Protein AF-0000000067511237 (afdb_homodimer)

Structure (mmCIF, N/CA/C/O backbone):
data_AF-0000000067511237-model_v1
#
loop_
_entity.id
_entity.type
_entity.pdbx_description
1 polymer Acetyltransferase
#
loop_
_atom_site.group_PDB
_atom_site.id
_atom_site.type_symbol
_atom_site.label_atom_id
_atom_site.label_alt_id
_atom_site.label_comp_id
_atom_site.label_asym_id
_atom_site.label_entity_id
_atom_site.label_seq_id
_atom_site.pdbx_PDB_ins_code
_atom_site.Cartn_x
_atom_site.Cartn_y
_atom_site.Cartn_z
_atom_site.occupancy
_atom_site.B_iso_or_equiv
_atom_site.auth_seq_id
_atom_site.auth_comp_id
_atom_site.auth_asym_id
_atom_site.auth_atom_id
_atom_site.pdbx_PDB_model_num
ATOM 1 N N . MET A 1 1 ? 4.992 -37.875 -17.688 1 73.19 1 MET A N 1
ATOM 2 C CA . MET A 1 1 ? 4.285 -37.75 -16.406 1 73.19 1 MET A CA 1
ATOM 3 C C . MET A 1 1 ? 3.98 -36.312 -16.078 1 73.19 1 MET A C 1
ATOM 5 O O . MET A 1 1 ? 4.797 -35.406 -16.344 1 73.19 1 MET A O 1
ATOM 9 N N . THR A 1 2 ? 2.773 -36.062 -15.836 1 90.19 2 THR A N 1
ATOM 10 C CA . THR A 1 2 ? 2.348 -34.688 -15.531 1 90.19 2 THR A CA 1
ATOM 11 C C . THR A 1 2 ? 3.059 -34.156 -14.289 1 90.19 2 THR A C 1
ATOM 13 O O . THR A 1 2 ? 2.988 -34.781 -13.219 1 90.19 2 THR A O 1
ATOM 16 N N . THR A 1 3 ? 3.92 -33.188 -14.422 1 95.06 3 THR A N 1
ATOM 17 C CA . THR A 1 3 ? 4.66 -32.594 -13.305 1 95.06 3 THR A CA 1
ATOM 18 C C . THR A 1 3 ? 3.752 -31.75 -12.438 1 95.06 3 THR A C 1
ATOM 20 O O . THR A 1 3 ? 2.629 -31.422 -12.836 1 95.06 3 THR A O 1
ATOM 23 N N . GLU A 1 4 ? 4.184 -31.484 -11.195 1 96.25 4 GLU A N 1
ATOM 24 C CA . GLU A 1 4 ? 3.428 -30.578 -10.344 1 96.25 4 GLU A CA 1
ATOM 25 C C . GLU A 1 4 ? 3.301 -29.203 -10.977 1 96.25 4 GLU A C 1
ATOM 27 O O . GLU A 1 4 ? 2.283 -28.516 -10.812 1 96.25 4 GLU A O 1
ATOM 32 N N . PHE A 1 5 ? 4.332 -28.859 -11.641 1 95.12 5 PHE A N 1
ATOM 33 C CA . PHE A 1 5 ? 4.301 -27.609 -12.375 1 95.12 5 PHE A CA 1
ATOM 34 C C . PHE A 1 5 ? 3.18 -27.609 -13.406 1 95.12 5 PHE A C 1
ATOM 36 O O . PHE A 1 5 ? 2.469 -26.609 -13.57 1 95.12 5 PHE A O 1
ATOM 43 N N . ASP A 1 6 ? 3.049 -28.656 -14.125 1 95.88 6 ASP A N 1
ATOM 44 C CA . ASP A 1 6 ? 1.976 -28.797 -15.109 1 95.88 6 ASP A CA 1
ATOM 45 C C . ASP A 1 6 ? 0.606 -28.672 -14.445 1 95.88 6 ASP A C 1
ATOM 47 O O . ASP A 1 6 ? -0.279 -27.984 -14.969 1 95.88 6 ASP A O 1
ATOM 51 N N . LYS A 1 7 ? 0.462 -29.375 -13.344 1 96.44 7 LYS A N 1
ATOM 52 C CA . LYS A 1 7 ? -0.792 -29.297 -12.602 1 96.44 7 LYS A CA 1
ATOM 53 C C . LYS A 1 7 ? -1.096 -27.859 -12.18 1 96.44 7 LYS A C 1
ATOM 55 O O . LYS A 1 7 ? -2.229 -27.391 -12.32 1 96.44 7 LYS A O 1
ATOM 60 N N . MET A 1 8 ? -0.097 -27.172 -11.656 1 96.25 8 MET A N 1
ATOM 61 C CA . MET A 1 8 ? -0.23 -25.781 -11.234 1 96.25 8 MET A CA 1
ATOM 62 C C . MET A 1 8 ? -0.728 -24.922 -12.383 1 96.25 8 MET A C 1
ATOM 64 O O . MET A 1 8 ? -1.692 -24.172 -12.227 1 96.25 8 MET A O 1
ATOM 68 N N . THR A 1 9 ? -0.166 -25.062 -13.555 1 94.69 9 THR A N 1
ATOM 69 C CA . THR A 1 9 ? -0.466 -24.219 -14.703 1 94.69 9 THR A CA 1
ATOM 70 C C . THR A 1 9 ? -1.871 -24.5 -15.227 1 94.69 9 THR A C 1
ATOM 72 O O . THR A 1 9 ? -2.506 -23.609 -15.812 1 94.69 9 THR A O 1
ATOM 75 N N . ARG A 1 10 ? -2.389 -25.656 -14.922 1 95.25 10 ARG A N 1
ATOM 76 C CA . ARG A 1 10 ? -3.701 -26.078 -15.414 1 95.25 10 ARG A CA 1
ATOM 77 C C . ARG A 1 10 ? -4.785 -25.766 -14.383 1 95.25 10 ARG A C 1
ATOM 79 O O . ARG A 1 10 ? -5.957 -26.094 -14.594 1 95.25 10 ARG A O 1
ATOM 86 N N . GLY A 1 11 ? -4.34 -25.188 -13.281 1 95.06 11 GLY A N 1
ATOM 87 C CA . GLY A 1 11 ? -5.305 -24.844 -12.25 1 95.06 11 GLY A CA 1
ATOM 88 C C . GLY A 1 11 ? -5.777 -26.062 -11.461 1 95.06 11 GLY A C 1
ATOM 89 O O . GLY A 1 11 ? -6.879 -26.047 -10.898 1 95.06 11 GLY A O 1
ATOM 90 N N . GLU A 1 12 ? -5.031 -27.094 -11.516 1 96.25 12 GLU A N 1
ATOM 91 C CA . GLU A 1 12 ? -5.312 -28.297 -10.734 1 96.25 12 GLU A CA 1
ATOM 92 C C . GLU A 1 12 ? -4.637 -28.234 -9.367 1 96.25 12 GLU A C 1
ATOM 94 O O . GLU A 1 12 ? -3.787 -27.375 -9.125 1 96.25 12 GLU A O 1
ATOM 99 N N . TRP A 1 13 ? -5.129 -29.141 -8.523 1 96.5 13 TRP A N 1
ATOM 100 C CA . TRP A 1 13 ? -4.402 -29.297 -7.266 1 96.5 13 TRP A CA 1
ATOM 101 C C . TRP A 1 13 ? -2.982 -29.781 -7.512 1 96.5 13 TRP A C 1
ATOM 103 O O . TRP A 1 13 ? -2.766 -30.703 -8.297 1 96.5 13 TRP A O 1
ATOM 113 N N . TYR A 1 14 ? -2.01 -29.219 -6.906 1 96.88 14 TYR A N 1
ATOM 114 C CA . TYR A 1 14 ? -0.6 -29.562 -7.055 1 96.88 14 TYR A CA 1
ATOM 115 C C . TYR A 1 14 ? 0.116 -29.5 -5.711 1 96.88 14 TYR A C 1
ATOM 117 O O . TYR A 1 14 ? -0.375 -28.891 -4.762 1 96.88 14 TYR A O 1
ATOM 125 N N . ASP A 1 15 ? 1.203 -30.188 -5.578 1 96.12 15 ASP A N 1
ATOM 126 C CA . ASP A 1 15 ? 2.037 -30.156 -4.383 1 96.12 15 ASP A CA 1
ATOM 127 C C . ASP A 1 15 ? 2.945 -28.938 -4.383 1 96.12 15 ASP A C 1
ATOM 129 O O . ASP A 1 15 ? 4.023 -28.953 -4.977 1 96.12 15 ASP A O 1
ATOM 133 N N . ALA A 1 16 ? 2.551 -28 -3.652 1 94.75 16 ALA A N 1
ATOM 134 C CA . ALA A 1 16 ? 3.27 -26.734 -3.635 1 94.75 16 ALA A CA 1
ATOM 135 C C . ALA A 1 16 ? 4.445 -26.781 -2.66 1 94.75 16 ALA A C 1
ATOM 137 O O . ALA A 1 16 ? 5.441 -26.078 -2.844 1 94.75 16 ALA A O 1
ATOM 138 N N . ASN A 1 17 ? 4.344 -27.594 -1.699 1 94.5 17 ASN A N 1
ATOM 139 C CA . ASN A 1 17 ? 5.258 -27.484 -0.568 1 94.5 17 ASN A CA 1
ATOM 140 C C . ASN A 1 17 ? 6.438 -28.438 -0.698 1 94.5 17 ASN A C 1
ATOM 142 O O . ASN A 1 17 ? 7.492 -28.219 -0.106 1 94.5 17 ASN A O 1
ATOM 146 N N . PHE A 1 18 ? 6.289 -29.5 -1.485 1 94.56 18 PHE A N 1
ATOM 147 C CA . PHE A 1 18 ? 7.332 -30.516 -1.414 1 94.56 18 PHE A CA 1
ATOM 148 C C . PHE A 1 18 ? 7.887 -30.828 -2.801 1 94.56 18 PHE A C 1
ATOM 150 O O . PHE A 1 18 ? 8.758 -31.688 -2.951 1 94.56 18 PHE A O 1
ATOM 157 N N . ASP A 1 19 ? 7.406 -30.266 -3.848 1 96.19 19 ASP A N 1
ATOM 158 C CA . ASP A 1 19 ? 7.938 -30.453 -5.195 1 96.19 19 ASP A CA 1
ATOM 159 C C . ASP A 1 19 ? 9.219 -29.656 -5.398 1 96.19 19 ASP A C 1
ATOM 161 O O . ASP A 1 19 ? 9.211 -28.422 -5.332 1 96.19 19 ASP A O 1
ATOM 165 N N . SER A 1 20 ? 10.32 -30.328 -5.664 1 96.88 20 SER A N 1
ATOM 166 C CA . SER A 1 20 ? 11.648 -29.719 -5.734 1 96.88 20 SER A CA 1
ATOM 167 C C . SER A 1 20 ? 11.711 -28.672 -6.84 1 96.88 20 SER A C 1
ATOM 169 O O . SER A 1 20 ? 12.359 -27.641 -6.68 1 96.88 20 SER A O 1
ATOM 171 N N . GLU A 1 21 ? 11.086 -28.938 -7.906 1 96.94 21 GLU A N 1
ATOM 172 C CA . GLU A 1 21 ? 11.094 -27.984 -9.016 1 96.94 21 GLU A CA 1
ATOM 173 C C . GLU A 1 21 ? 10.414 -26.688 -8.625 1 96.94 21 GLU A C 1
ATOM 175 O O . GLU A 1 21 ? 10.953 -25.594 -8.859 1 96.94 21 GLU A O 1
ATOM 180 N N . LEU A 1 22 ? 9.25 -26.766 -8.07 1 97.5 22 LEU A N 1
ATOM 181 C CA . LEU A 1 22 ? 8.492 -25.578 -7.676 1 97.5 22 LEU A CA 1
ATOM 182 C C . LEU A 1 22 ? 9.211 -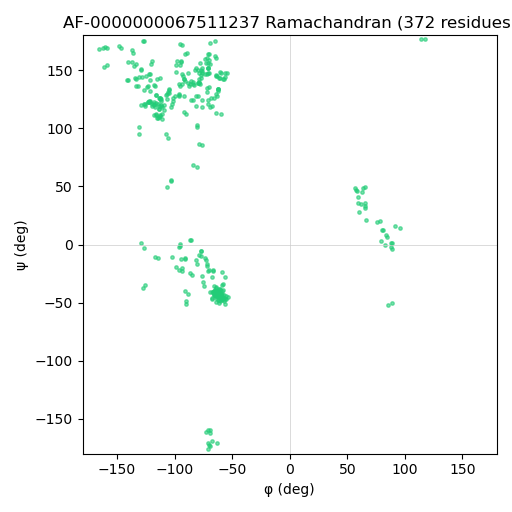24.812 -6.57 1 97.5 22 LEU A C 1
ATOM 184 O O . LEU A 1 22 ? 9.234 -23.594 -6.574 1 97.5 22 LEU A O 1
ATOM 188 N N . ILE A 1 23 ? 9.812 -25.516 -5.633 1 97.62 23 ILE A N 1
ATOM 189 C CA . ILE A 1 23 ? 10.578 -24.891 -4.559 1 97.62 23 ILE A CA 1
ATOM 190 C C . ILE A 1 23 ? 11.734 -24.078 -5.148 1 97.62 23 ILE A C 1
ATOM 192 O O . ILE A 1 23 ? 11.969 -22.938 -4.738 1 97.62 23 ILE A O 1
ATOM 196 N N . GLN A 1 24 ? 12.406 -24.672 -6.059 1 97.94 24 GLN A N 1
ATOM 197 C CA . GLN A 1 24 ? 13.539 -24 -6.672 1 97.94 24 GLN A CA 1
ATOM 198 C C . GLN A 1 24 ? 13.094 -22.766 -7.438 1 97.94 24 GLN A C 1
ATOM 200 O O . GLN A 1 24 ? 13.758 -21.719 -7.395 1 97.94 24 GLN A O 1
ATOM 205 N N . LYS A 1 25 ? 12.016 -22.906 -8.18 1 97.69 25 LYS A N 1
ATOM 206 C CA . LYS A 1 25 ? 11.492 -21.766 -8.93 1 97.69 25 LYS A CA 1
ATOM 207 C C . LYS A 1 25 ? 11.125 -20.609 -7.996 1 97.69 25 LYS A C 1
ATOM 209 O O . LYS A 1 25 ? 11.438 -19.453 -8.273 1 97.69 25 LYS A O 1
ATOM 214 N N . ARG A 1 26 ? 10.492 -20.875 -6.883 1 98.19 26 ARG A N 1
ATOM 215 C CA . ARG A 1 26 ? 10.117 -19.859 -5.91 1 98.19 26 ARG A CA 1
ATOM 216 C C . ARG A 1 26 ? 11.352 -19.234 -5.27 1 98.19 26 ARG A C 1
ATOM 218 O O . ARG A 1 26 ? 11.406 -18.016 -5.074 1 98.19 26 ARG A O 1
ATOM 225 N N . MET A 1 27 ? 12.289 -20.047 -4.922 1 98.38 27 MET A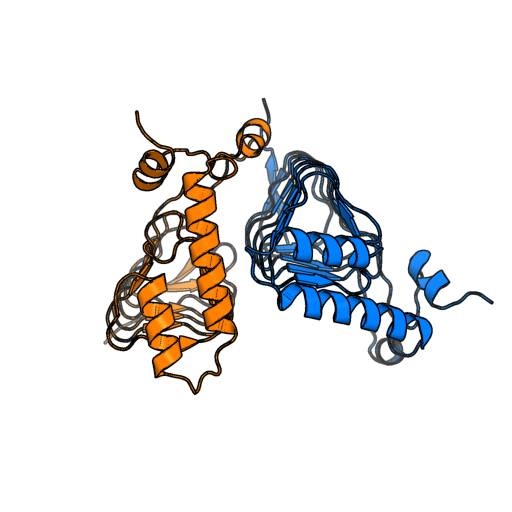 N 1
ATOM 226 C CA . MET A 1 27 ? 13.523 -19.547 -4.312 1 98.38 27 MET A CA 1
ATOM 227 C C . MET A 1 27 ? 14.227 -18.562 -5.234 1 98.38 27 MET A C 1
ATOM 229 O O . MET A 1 27 ? 14.711 -17.516 -4.785 1 98.38 27 MET A O 1
ATOM 233 N N . MET A 1 28 ? 14.242 -18.938 -6.512 1 98.31 28 MET A N 1
ATOM 234 C CA . MET A 1 28 ? 14.875 -18.062 -7.484 1 98.31 28 MET A CA 1
ATOM 235 C C . MET A 1 28 ? 14.172 -16.703 -7.531 1 98.31 28 MET A C 1
ATOM 237 O O . MET A 1 28 ? 14.828 -15.664 -7.527 1 98.31 28 MET A O 1
ATOM 241 N N . ALA A 1 29 ? 12.883 -16.719 -7.602 1 98.56 29 ALA A N 1
ATOM 242 C CA . ALA A 1 29 ? 12.102 -15.477 -7.629 1 98.56 29 ALA A CA 1
ATOM 243 C C . ALA A 1 29 ? 12.281 -14.688 -6.336 1 98.56 29 ALA A C 1
ATOM 245 O O . ALA A 1 29 ? 12.438 -13.461 -6.371 1 98.56 29 ALA A O 1
ATOM 246 N N . GLN A 1 30 ? 12.273 -15.367 -5.25 1 98.12 30 GLN A N 1
ATOM 247 C CA . GLN A 1 30 ? 12.406 -14.719 -3.951 1 98.12 30 GLN A CA 1
ATOM 248 C C . GLN A 1 30 ? 13.789 -14.086 -3.799 1 98.12 30 GLN A C 1
ATOM 250 O O . GLN A 1 30 ? 13.922 -13.023 -3.182 1 98.12 30 GLN A O 1
ATOM 255 N N . ASP A 1 31 ? 14.781 -14.711 -4.324 1 98.81 31 ASP A N 1
ATOM 256 C CA . ASP A 1 31 ? 16.125 -14.125 -4.324 1 98.81 31 ASP A CA 1
ATOM 257 C C . ASP A 1 31 ? 16.141 -12.836 -5.137 1 98.81 31 ASP A C 1
ATOM 259 O O . ASP A 1 31 ? 16.797 -11.859 -4.738 1 98.81 31 ASP A O 1
ATOM 263 N N . LEU A 1 32 ? 15.5 -12.859 -6.262 1 98.81 32 LEU A N 1
ATOM 264 C CA . LEU A 1 32 ? 15.438 -11.664 -7.09 1 98.81 32 LEU A CA 1
ATOM 265 C C . LEU A 1 32 ? 14.68 -10.547 -6.379 1 98.81 32 LEU A C 1
ATOM 267 O O . LEU A 1 32 ? 15.062 -9.375 -6.457 1 98.81 32 LEU A O 1
ATOM 271 N N . CYS A 1 33 ? 13.562 -10.898 -5.711 1 98.81 33 CYS A N 1
ATOM 272 C CA . CYS A 1 33 ? 12.859 -9.906 -4.902 1 98.81 33 CYS A CA 1
ATOM 273 C C . CYS A 1 33 ? 13.773 -9.336 -3.824 1 98.81 33 CYS A C 1
ATOM 275 O O . CYS A 1 33 ? 13.758 -8.133 -3.566 1 98.81 33 CYS A O 1
ATOM 277 N N . PHE A 1 34 ? 14.508 -10.227 -3.166 1 98.69 34 PHE A N 1
ATOM 278 C CA . PHE A 1 34 ? 15.461 -9.789 -2.154 1 98.69 34 PHE A CA 1
ATOM 279 C C . PHE A 1 34 ? 16.453 -8.789 -2.742 1 98.69 34 PHE A C 1
ATOM 281 O O . PHE A 1 34 ? 16.672 -7.711 -2.176 1 98.69 34 PHE A O 1
ATOM 288 N N . ASP A 1 35 ? 17.078 -9.102 -3.846 1 98.69 35 ASP A N 1
ATOM 289 C CA . ASP A 1 35 ? 18.031 -8.219 -4.512 1 98.69 35 ASP A CA 1
ATOM 290 C C . ASP A 1 35 ? 17.391 -6.879 -4.863 1 98.69 35 ASP A C 1
ATOM 292 O O . ASP A 1 35 ? 18 -5.82 -4.656 1 98.69 35 ASP A O 1
ATOM 296 N N . LEU A 1 36 ? 16.188 -6.941 -5.426 1 98.75 36 LEU A N 1
ATOM 297 C CA . LEU A 1 36 ? 15.461 -5.73 -5.789 1 98.75 36 LEU A CA 1
ATOM 298 C C . LEU A 1 36 ? 15.297 -4.812 -4.586 1 98.75 36 LEU A C 1
ATOM 300 O O . LEU A 1 36 ? 15.547 -3.609 -4.676 1 98.75 36 LEU A O 1
ATOM 304 N N . ASN A 1 37 ? 14.953 -5.391 -3.488 1 98.5 37 ASN A N 1
ATOM 305 C CA . ASN A 1 37 ? 14.602 -4.633 -2.291 1 98.5 37 ASN A CA 1
ATOM 306 C C . ASN A 1 37 ? 15.844 -4.098 -1.582 1 98.5 37 ASN A C 1
ATOM 308 O O . ASN A 1 37 ? 15.734 -3.293 -0.653 1 98.5 37 ASN A O 1
ATOM 312 N N . GLN A 1 38 ? 17.031 -4.473 -2.062 1 97.94 38 GLN A N 1
ATOM 313 C CA . GLN A 1 38 ? 18.297 -3.947 -1.529 1 97.94 38 GLN A CA 1
ATOM 314 C C . GLN A 1 38 ? 18.797 -2.785 -2.375 1 97.94 38 GLN A C 1
ATOM 316 O O . GLN A 1 38 ? 19.859 -2.213 -2.078 1 97.94 38 GLN A O 1
ATOM 321 N N . LEU A 1 39 ? 18.125 -2.475 -3.396 1 98.19 39 LEU A N 1
ATOM 322 C CA . LEU A 1 39 ? 18.5 -1.349 -4.242 1 98.19 39 LEU A CA 1
ATOM 323 C C . LEU A 1 39 ? 17.734 -0.093 -3.857 1 98.19 39 LEU A C 1
ATOM 325 O O . LEU A 1 39 ? 16.516 -0.149 -3.643 1 98.19 39 LEU A O 1
ATOM 329 N N . LYS A 1 40 ? 18.469 1.074 -3.793 1 97.25 40 LYS A N 1
ATOM 330 C CA . LYS A 1 40 ? 17.812 2.354 -3.547 1 97.25 40 LYS A CA 1
ATOM 331 C C . LYS A 1 40 ? 16.797 2.672 -4.645 1 97.25 40 LYS A C 1
ATOM 333 O O . LYS A 1 40 ? 17.016 2.338 -5.812 1 97.25 40 LYS A O 1
ATOM 338 N N . PRO A 1 41 ? 15.766 3.377 -4.23 1 96.38 41 PRO A N 1
ATOM 339 C CA . PRO A 1 41 ? 14.766 3.789 -5.219 1 96.38 41 PRO A CA 1
ATOM 340 C C . PRO A 1 41 ? 15.375 4.578 -6.375 1 96.38 41 PRO A C 1
ATOM 342 O O . PRO A 1 41 ? 14.922 4.465 -7.516 1 96.38 41 PRO A O 1
ATOM 345 N N . SER A 1 42 ? 16.453 5.266 -6.191 1 97.06 42 SER A N 1
ATOM 346 C CA . SER A 1 42 ? 17.031 6.141 -7.211 1 97.06 42 SER A CA 1
ATOM 347 C C . SER A 1 42 ? 17.859 5.344 -8.219 1 97.06 42 SER A C 1
ATOM 349 O O . SER A 1 42 ? 18.219 5.863 -9.273 1 97.06 42 SER A O 1
ATOM 351 N N . ARG A 1 43 ? 18.156 4.078 -7.895 1 97.56 43 ARG A N 1
ATOM 352 C CA . ARG A 1 43 ? 18.906 3.232 -8.812 1 97.56 43 ARG A CA 1
ATOM 353 C C . ARG A 1 43 ? 18 2.592 -9.852 1 97.56 43 ARG A C 1
ATOM 355 O O . ARG A 1 43 ? 17.922 1.365 -9.953 1 97.56 43 ARG A O 1
ATOM 362 N N . GLU A 1 44 ? 17.484 3.412 -10.703 1 96.38 44 GLU A N 1
ATOM 363 C CA . GLU A 1 44 ? 16.391 3.047 -11.602 1 96.38 44 GLU A CA 1
ATOM 364 C C . GLU A 1 44 ? 16.844 1.995 -12.609 1 96.38 44 GLU A C 1
ATOM 366 O O . GLU A 1 44 ? 16.109 1.044 -12.891 1 96.38 44 GLU A O 1
ATOM 371 N N . GLU A 1 45 ? 18.016 2.145 -13.133 1 97.31 45 GLU A N 1
ATOM 372 C CA . GLU A 1 45 ? 18.5 1.218 -14.156 1 97.31 45 GLU A CA 1
ATOM 373 C C . GLU A 1 45 ? 18.734 -0.172 -13.57 1 97.31 45 GLU A C 1
ATOM 375 O O . GLU A 1 45 ? 18.344 -1.178 -14.172 1 97.31 45 GLU A O 1
ATOM 380 N N . GLU A 1 46 ? 19.406 -0.208 -12.422 1 98.38 46 GLU A N 1
ATOM 381 C CA . GLU A 1 46 ? 19.672 -1.484 -11.766 1 98.38 46 GLU A CA 1
ATOM 382 C C . GLU A 1 46 ? 18.359 -2.168 -11.359 1 98.38 46 GLU A C 1
ATOM 384 O O . GLU A 1 46 ? 18.219 -3.385 -11.5 1 98.38 46 GLU A O 1
ATOM 389 N N . ARG A 1 47 ? 17.453 -1.36 -10.875 1 98.44 47 ARG A N 1
ATOM 390 C CA . ARG A 1 47 ? 16.156 -1.907 -10.508 1 98.44 47 ARG A CA 1
ATOM 391 C C . ARG A 1 47 ? 15.438 -2.486 -11.719 1 98.44 47 ARG A C 1
ATOM 393 O O . ARG A 1 47 ? 14.875 -3.58 -11.656 1 98.44 47 ARG A O 1
ATOM 400 N N . SER A 1 48 ? 15.469 -1.794 -12.805 1 98 48 SER A N 1
ATOM 401 C CA . SER A 1 48 ? 14.836 -2.256 -14.031 1 98 48 SER A CA 1
ATOM 402 C C . SER A 1 48 ? 15.43 -3.58 -14.5 1 98 48 SER A C 1
ATOM 404 O O . SER A 1 48 ? 14.711 -4.457 -14.977 1 98 48 SER A O 1
ATOM 406 N N . ALA A 1 49 ? 16.703 -3.75 -14.367 1 98.44 49 ALA A N 1
ATOM 407 C CA . ALA A 1 49 ? 17.375 -4.98 -14.773 1 98.44 49 ALA A CA 1
ATOM 408 C C . ALA A 1 49 ? 16.906 -6.168 -13.938 1 98.44 49 ALA A C 1
ATOM 410 O O . ALA A 1 49 ? 16.641 -7.246 -14.484 1 98.44 49 ALA A O 1
ATOM 411 N N . VAL A 1 50 ? 16.797 -5.965 -12.641 1 98.69 50 VAL A N 1
ATOM 412 C CA . VAL A 1 50 ? 16.344 -7.031 -11.758 1 98.69 50 VAL A CA 1
ATOM 413 C C . VAL A 1 50 ? 14.898 -7.379 -12.062 1 98.69 50 VAL A C 1
ATOM 415 O O . VAL A 1 50 ? 14.531 -8.555 -12.117 1 98.69 50 VAL A O 1
ATOM 418 N N . LEU A 1 51 ? 14.078 -6.383 -12.32 1 98.69 51 LEU A N 1
ATOM 419 C CA . LEU A 1 51 ? 12.672 -6.594 -12.633 1 98.69 51 LEU A CA 1
ATOM 420 C C . LEU A 1 51 ? 12.508 -7.371 -13.93 1 98.69 51 LEU A C 1
ATOM 422 O O . LEU A 1 51 ? 11.641 -8.242 -14.039 1 98.69 51 LEU A O 1
ATOM 426 N N . ASN A 1 52 ? 13.328 -7.027 -14.898 1 98.44 52 ASN A N 1
ATOM 427 C CA . ASN A 1 52 ? 13.289 -7.754 -16.172 1 98.44 52 ASN A CA 1
ATOM 428 C C . ASN A 1 52 ? 13.617 -9.234 -15.969 1 98.44 52 ASN A C 1
ATOM 430 O O . ASN A 1 52 ? 13.008 -10.094 -16.609 1 98.44 52 ASN A O 1
ATOM 434 N N . GLN A 1 53 ? 14.555 -9.523 -15.156 1 98.56 53 GLN A N 1
ATOM 435 C CA . GLN A 1 53 ? 14.891 -10.906 -14.844 1 98.56 53 GLN A CA 1
ATOM 436 C C . GLN A 1 53 ? 13.75 -11.594 -14.102 1 98.56 53 GLN A C 1
ATOM 438 O O . GLN A 1 53 ? 13.406 -12.734 -14.414 1 98.56 53 GLN A O 1
ATOM 443 N N . LEU A 1 54 ? 13.18 -10.922 -13.156 1 98.69 54 LEU A N 1
ATOM 444 C CA . LEU A 1 54 ? 12.133 -11.461 -12.305 1 98.69 54 LEU A CA 1
ATOM 445 C C . LEU A 1 54 ? 10.898 -11.828 -13.125 1 98.69 54 LEU A C 1
ATOM 447 O O . LEU A 1 54 ? 10.359 -12.93 -12.984 1 98.69 54 LEU A O 1
ATOM 451 N N . PHE A 1 55 ? 10.547 -10.906 -14.039 1 98.62 55 PHE A N 1
ATOM 452 C CA . PHE A 1 55 ? 9.305 -11.086 -14.789 1 98.62 55 PHE A CA 1
ATOM 453 C C . PHE A 1 55 ? 9.562 -11.805 -16.109 1 98.62 55 PHE A C 1
ATOM 455 O O . PHE A 1 55 ? 8.633 -12.297 -16.75 1 98.62 55 PHE A O 1
ATOM 462 N N . GLY A 1 56 ? 10.781 -11.812 -16.594 1 98.06 56 GLY A N 1
ATOM 463 C CA . GLY A 1 56 ? 11.148 -12.453 -17.844 1 98.06 56 GLY A CA 1
ATOM 464 C C . GLY A 1 56 ? 10.984 -11.539 -19.047 1 98.06 56 GLY A C 1
ATOM 465 O O . GLY A 1 56 ? 11.227 -11.953 -20.188 1 98.06 56 GLY A O 1
ATOM 466 N N . GLN A 1 57 ? 10.516 -10.344 -18.875 1 97.38 57 GLN A N 1
ATOM 467 C CA . GLN A 1 57 ? 10.336 -9.328 -19.906 1 97.38 57 GLN A CA 1
ATOM 468 C C . GLN A 1 57 ? 10.234 -7.934 -19.281 1 97.38 57 GLN A C 1
ATOM 470 O O . GLN A 1 57 ? 10.109 -7.797 -18.062 1 97.38 57 GLN A O 1
ATOM 475 N N . SER A 1 58 ? 10.281 -6.961 -20.141 1 97.44 58 SER A N 1
ATOM 476 C CA . SER A 1 58 ? 10.055 -5.582 -19.719 1 97.44 58 SER A CA 1
ATOM 477 C C . SER A 1 58 ? 8.625 -5.148 -20 1 97.44 58 SER A C 1
ATOM 479 O O . SER A 1 58 ? 7.98 -5.66 -20.922 1 97.44 58 SER A O 1
ATOM 481 N N . PHE A 1 59 ? 8.164 -4.312 -19.188 1 97.62 59 PHE A N 1
ATOM 482 C CA . PHE A 1 59 ? 6.84 -3.736 -19.375 1 97.62 59 PHE A CA 1
ATOM 483 C C . PHE A 1 59 ? 6.922 -2.221 -19.484 1 97.62 59 PHE A C 1
ATOM 485 O O . PHE A 1 59 ? 7.559 -1.561 -18.672 1 97.62 59 PHE A O 1
ATOM 492 N N . GLU A 1 60 ? 6.246 -1.646 -20.516 1 97.75 60 GLU A N 1
ATOM 493 C CA . GLU A 1 60 ? 6.344 -0.226 -20.844 1 97.75 60 GLU A CA 1
ATOM 494 C C . GLU A 1 60 ? 5.723 0.636 -19.75 1 97.75 60 GLU A C 1
ATOM 496 O O . GLU A 1 60 ? 4.531 0.511 -19.453 1 97.75 60 GLU A O 1
ATOM 501 N N . GLY A 1 61 ? 6.535 1.477 -19.172 1 97.12 61 GLY A N 1
ATOM 502 C CA . GLY A 1 61 ? 6.016 2.469 -18.234 1 97.12 61 GLY A CA 1
ATOM 503 C C . GLY A 1 61 ? 5.758 1.91 -16.859 1 97.12 61 GLY A C 1
ATOM 504 O O . GLY A 1 61 ? 5.086 2.547 -16.031 1 97.12 61 GLY A O 1
ATOM 505 N N . LEU A 1 62 ? 6.219 0.736 -16.531 1 98.06 62 LEU A N 1
ATOM 506 C CA . LEU A 1 62 ? 6.027 0.139 -15.219 1 98.06 62 LEU A CA 1
ATOM 507 C C . LEU A 1 62 ? 6.867 0.859 -14.164 1 98.06 62 LEU A C 1
ATOM 509 O O . LEU A 1 62 ? 8.078 1.025 -14.336 1 98.06 62 LEU A O 1
ATOM 513 N N . VAL A 1 63 ? 6.211 1.363 -13.195 1 97.19 63 VAL A N 1
ATOM 514 C CA . VAL A 1 63 ? 6.863 1.852 -11.984 1 97.19 63 VAL A CA 1
ATOM 515 C C . VAL A 1 63 ? 6.508 0.949 -10.805 1 97.19 63 VAL A C 1
ATOM 517 O O . VAL A 1 63 ? 5.332 0.788 -10.469 1 97.19 63 VAL A O 1
ATOM 520 N N . LEU A 1 64 ? 7.449 0.359 -10.219 1 98.31 64 LEU A N 1
ATOM 521 C CA . LEU A 1 64 ? 7.27 -0.575 -9.109 1 98.31 64 LEU A CA 1
ATOM 522 C C . LEU A 1 64 ? 8.172 -0.21 -7.938 1 98.31 64 LEU A C 1
ATOM 524 O O . LEU A 1 64 ? 9.398 -0.176 -8.078 1 98.31 64 LEU A O 1
ATOM 528 N N . LEU A 1 65 ? 7.562 0.065 -6.816 1 97.94 65 LEU A N 1
ATOM 529 C CA . LEU A 1 65 ? 8.305 0.493 -5.637 1 97.94 65 LEU A CA 1
ATOM 530 C C . LEU A 1 65 ? 8.617 -0.693 -4.73 1 97.94 65 LEU A C 1
ATOM 532 O O . LEU A 1 65 ? 7.973 -1.74 -4.832 1 97.94 65 LEU A O 1
ATOM 536 N N . SER A 1 66 ? 9.641 -0.517 -3.92 1 97.94 66 SER A N 1
ATOM 537 C CA . SER A 1 66 ? 10.047 -1.519 -2.939 1 97.94 66 SER A CA 1
ATOM 538 C C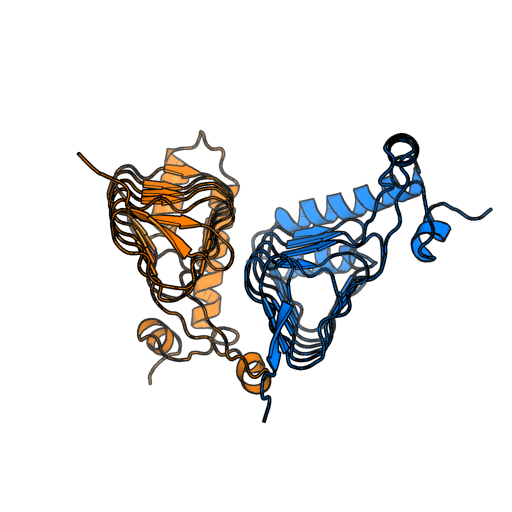 . SER A 1 66 ? 9.484 -1.199 -1.559 1 97.94 66 SER A C 1
ATOM 540 O O . SER A 1 66 ? 9.234 -0.035 -1.237 1 97.94 66 SER A O 1
ATOM 542 N N . PRO A 1 67 ? 9.352 -2.221 -0.596 1 97.69 67 PRO A N 1
ATOM 543 C CA . PRO A 1 67 ? 9.594 -3.635 -0.894 1 97.69 67 PRO A CA 1
ATOM 544 C C . PRO A 1 67 ? 8.5 -4.246 -1.771 1 97.69 67 PRO A C 1
ATOM 546 O O . PRO A 1 67 ? 7.363 -3.779 -1.762 1 97.69 67 PRO A O 1
ATOM 549 N N . PHE A 1 68 ? 8.844 -5.152 -2.602 1 98.75 68 PHE A N 1
ATOM 550 C CA . PHE A 1 68 ? 7.965 -5.953 -3.445 1 98.75 68 PHE A CA 1
ATOM 551 C C . PHE A 1 68 ? 8.32 -7.434 -3.34 1 98.75 68 PHE A C 1
ATOM 553 O O . PHE A 1 68 ? 9.492 -7.797 -3.311 1 98.75 68 PHE A O 1
ATOM 560 N N . ILE A 1 69 ? 7.242 -8.273 -3.234 1 98.69 69 ILE A N 1
ATOM 561 C CA . ILE A 1 69 ? 7.461 -9.719 -3.15 1 98.69 69 ILE A CA 1
ATOM 562 C C . ILE A 1 69 ? 6.496 -10.445 -4.082 1 98.69 69 ILE A C 1
ATOM 564 O O . ILE A 1 69 ? 5.34 -10.031 -4.23 1 98.69 69 ILE A O 1
ATOM 568 N N . CYS A 1 70 ? 6.977 -11.516 -4.699 1 98.81 70 CYS A N 1
ATOM 569 C CA . CYS A 1 70 ? 6.141 -12.461 -5.438 1 98.81 70 CYS A CA 1
ATOM 570 C C . CYS A 1 70 ? 6.688 -13.875 -5.336 1 98.81 70 CYS A C 1
ATOM 572 O O . CYS A 1 70 ? 7.785 -14.086 -4.816 1 98.81 70 CYS A O 1
ATOM 574 N N . ASP A 1 71 ? 5.949 -14.844 -5.746 1 98.5 71 ASP A N 1
ATOM 575 C CA . ASP A 1 71 ? 6.355 -16.25 -5.602 1 98.5 71 ASP A CA 1
ATOM 576 C C . ASP A 1 71 ? 7.172 -16.703 -6.809 1 98.5 71 ASP A C 1
ATOM 578 O O . ASP A 1 71 ? 8.164 -17.422 -6.652 1 98.5 71 ASP A O 1
ATOM 582 N N . TYR A 1 72 ? 6.723 -16.312 -8.039 1 98.44 72 TYR A N 1
ATOM 583 C CA . TYR A 1 72 ? 7.359 -16.859 -9.234 1 98.44 72 TYR A CA 1
ATOM 584 C C . TYR A 1 72 ? 7.836 -15.742 -10.156 1 98.44 72 TYR A C 1
ATOM 586 O O . TYR A 1 72 ? 8.859 -15.875 -10.828 1 98.44 72 TYR A O 1
ATOM 594 N N . GLY A 1 73 ? 7.086 -14.633 -10.211 1 98.56 73 GLY A N 1
ATOM 595 C CA . GLY A 1 73 ? 7.434 -13.508 -11.062 1 98.56 73 GLY A CA 1
ATOM 596 C C . GLY A 1 73 ? 6.918 -13.648 -12.484 1 98.56 73 GLY A C 1
ATOM 597 O O . GLY A 1 73 ? 6.133 -12.82 -12.953 1 98.56 73 GLY A O 1
ATOM 598 N N . LYS A 1 74 ? 7.168 -14.719 -13.133 1 97.38 74 LYS A N 1
ATOM 599 C CA . LYS A 1 74 ? 6.895 -14.922 -14.547 1 97.38 74 LYS A CA 1
ATOM 600 C C . LYS A 1 74 ? 5.395 -15.055 -14.805 1 97.38 74 LYS A C 1
ATOM 602 O O . LYS A 1 74 ? 4.945 -14.945 -15.945 1 97.38 74 LYS A O 1
ATOM 607 N N . ASN A 1 75 ? 4.609 -15.312 -13.758 1 98.31 75 ASN A N 1
ATOM 608 C CA . ASN A 1 75 ? 3.162 -15.43 -13.914 1 98.31 75 ASN A CA 1
ATOM 609 C C . ASN A 1 75 ? 2.477 -14.07 -13.82 1 98.31 75 ASN A C 1
ATOM 611 O O . ASN A 1 75 ? 1.251 -13.977 -13.914 1 98.31 75 ASN A O 1
ATOM 615 N N . ILE A 1 76 ? 3.197 -12.992 -13.695 1 98.88 76 ILE A N 1
ATOM 616 C CA . ILE A 1 76 ? 2.65 -11.648 -13.555 1 98.88 76 ILE A CA 1
ATOM 617 C C . ILE A 1 76 ? 2.846 -10.867 -14.852 1 98.88 76 ILE A C 1
ATOM 619 O O . ILE A 1 76 ? 3.947 -10.836 -15.406 1 98.88 76 ILE A O 1
ATOM 623 N N . THR A 1 77 ? 1.829 -10.273 -15.359 1 98.81 77 THR A N 1
ATOM 624 C CA . THR A 1 77 ? 1.917 -9.438 -16.547 1 98.81 77 THR A CA 1
ATOM 625 C C . THR A 1 77 ? 1.28 -8.078 -16.312 1 98.81 77 THR A C 1
ATOM 627 O O . THR A 1 77 ? 0.277 -7.969 -15.602 1 98.81 77 THR A O 1
ATOM 630 N N . PHE A 1 78 ? 1.826 -7.066 -16.875 1 98.81 78 PHE A N 1
ATOM 631 C CA . PHE A 1 78 ? 1.342 -5.695 -16.812 1 98.81 78 PHE A CA 1
ATOM 632 C C . PHE A 1 78 ? 1.09 -5.137 -18.203 1 98.81 78 PHE A C 1
ATOM 634 O O . PHE A 1 78 ? 1.869 -5.383 -19.125 1 98.81 78 PHE A O 1
ATOM 641 N N . GLY A 1 79 ? -0.049 -4.43 -18.359 1 98.75 79 GLY A N 1
ATOM 642 C CA . GLY A 1 79 ? -0.18 -3.543 -19.5 1 98.75 79 GLY A CA 1
ATOM 643 C C . GLY A 1 79 ? 0.721 -2.324 -19.422 1 98.75 79 GLY A C 1
ATOM 644 O O . GLY A 1 79 ? 1.689 -2.312 -18.656 1 98.75 79 GLY A O 1
ATOM 645 N N . LYS A 1 80 ? 0.372 -1.299 -20.234 1 98.56 80 LYS A N 1
ATOM 646 C CA . LYS A 1 80 ? 1.177 -0.08 -20.266 1 98.56 80 LYS A CA 1
ATOM 647 C C . LYS A 1 80 ? 0.899 0.79 -19.031 1 98.56 80 LYS A C 1
ATOM 649 O O . LYS A 1 80 ? -0.241 0.877 -18.578 1 98.56 80 LYS A O 1
ATOM 654 N N . ASN A 1 81 ? 1.933 1.485 -18.438 1 98 81 ASN A N 1
ATOM 655 C CA . ASN A 1 81 ? 1.849 2.574 -17.484 1 98 81 ASN A CA 1
ATOM 656 C C . ASN A 1 81 ? 1.199 2.117 -16.172 1 98 81 ASN A C 1
ATOM 658 O O . ASN A 1 81 ? 0.306 2.787 -15.656 1 98 81 ASN A O 1
ATOM 662 N N . CYS A 1 82 ? 1.663 1.013 -15.656 1 98.62 82 CY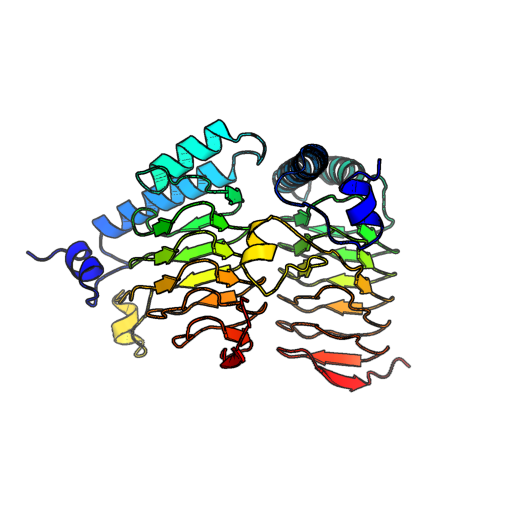S A N 1
ATOM 663 C CA . CYS A 1 82 ? 1.207 0.535 -14.352 1 98.62 82 CYS A CA 1
ATOM 664 C C . CYS A 1 82 ? 2.105 1.054 -13.234 1 98.62 82 CYS A C 1
ATOM 666 O O . CYS A 1 82 ? 3.309 1.226 -13.43 1 98.62 82 CYS A O 1
ATOM 668 N N . PHE A 1 83 ? 1.44 1.346 -12.172 1 98.25 83 PHE A N 1
ATOM 669 C CA . PHE A 1 83 ? 2.139 1.778 -10.961 1 98.25 83 PHE A CA 1
ATOM 670 C C . PHE A 1 83 ? 1.832 0.846 -9.797 1 98.25 83 PHE A C 1
ATOM 672 O O . PHE A 1 83 ? 0.667 0.628 -9.461 1 98.25 83 PHE A O 1
ATOM 679 N N . ILE A 1 84 ? 2.889 0.261 -9.18 1 98.75 84 ILE A N 1
ATOM 680 C CA . ILE A 1 84 ? 2.789 -0.599 -8.008 1 98.75 84 ILE A CA 1
ATOM 681 C C . ILE A 1 84 ? 3.49 0.061 -6.824 1 98.75 84 ILE A C 1
ATOM 683 O O . ILE A 1 84 ? 4.719 0.162 -6.797 1 98.75 84 ILE A O 1
ATOM 687 N N . ASN A 1 85 ? 2.68 0.503 -5.887 1 98.31 85 ASN A N 1
ATOM 688 C CA . ASN A 1 85 ? 3.229 1.17 -4.711 1 98.31 85 ASN A CA 1
ATOM 689 C C . ASN A 1 85 ? 3.979 0.192 -3.811 1 98.31 85 ASN A C 1
ATOM 691 O O . ASN A 1 85 ? 4.234 -0.948 -4.203 1 98.31 85 ASN A O 1
ATOM 695 N N . SER A 1 86 ? 4.43 0.545 -2.67 1 98.12 86 SER A N 1
ATOM 696 C CA . SER A 1 86 ? 5.332 -0.189 -1.787 1 98.12 86 SER A CA 1
ATOM 697 C C . SER A 1 86 ? 4.59 -1.29 -1.035 1 98.12 86 SER A C 1
ATOM 699 O O . SER A 1 86 ? 3.385 -1.19 -0.807 1 98.12 86 SER A O 1
ATOM 701 N N . ASN A 1 87 ? 5.367 -2.273 -0.618 1 98.19 87 ASN A N 1
ATOM 702 C CA . ASN A 1 87 ? 4.922 -3.352 0.26 1 98.19 87 ASN A CA 1
ATOM 703 C C . ASN A 1 87 ? 3.777 -4.145 -0.364 1 98.19 87 ASN A C 1
ATOM 705 O O . ASN A 1 87 ? 2.838 -4.535 0.329 1 98.19 87 ASN A O 1
ATOM 709 N N . CYS A 1 88 ? 3.811 -4.324 -1.644 1 98.75 88 CYS A N 1
ATOM 710 C CA . CYS A 1 88 ? 2.82 -5.148 -2.326 1 98.75 88 CYS A CA 1
ATOM 711 C C . CYS A 1 88 ? 3.312 -6.582 -2.473 1 98.75 88 CYS A C 1
ATOM 713 O O . CYS A 1 88 ? 4.516 -6.824 -2.572 1 98.75 88 CYS A O 1
ATOM 715 N N . TYR A 1 89 ? 2.398 -7.484 -2.422 1 98.81 89 TYR A N 1
ATOM 716 C CA . TYR A 1 89 ? 2.689 -8.906 -2.566 1 98.81 89 TYR A CA 1
ATOM 717 C C . TYR A 1 89 ? 1.841 -9.531 -3.67 1 98.81 89 TYR A C 1
ATOM 719 O O . TYR A 1 89 ? 0.609 -9.5 -3.604 1 98.81 89 TYR A O 1
ATOM 727 N N . PHE A 1 90 ? 2.445 -10.109 -4.691 1 98.94 90 PHE A N 1
ATOM 728 C CA . PHE A 1 90 ? 1.805 -10.852 -5.77 1 98.94 90 PHE A CA 1
ATOM 729 C C . PHE A 1 90 ? 2.066 -12.344 -5.625 1 98.94 90 PHE A C 1
ATOM 731 O O . PHE A 1 90 ? 3.094 -12.852 -6.086 1 98.94 90 PHE A O 1
ATOM 738 N N . MET A 1 91 ? 1.113 -13.031 -4.988 1 98.69 91 MET A N 1
ATOM 739 C CA . MET A 1 91 ? 1.188 -14.477 -4.836 1 98.69 91 MET A CA 1
ATOM 740 C C . MET A 1 91 ? 0.762 -15.188 -6.117 1 98.69 91 MET A C 1
ATOM 742 O O . MET A 1 91 ? -0.388 -15.609 -6.246 1 98.69 91 MET A O 1
ATOM 746 N N . ASP A 1 92 ? 1.711 -15.375 -7.016 1 98.62 92 ASP A N 1
ATOM 747 C CA . ASP A 1 92 ? 1.396 -15.641 -8.414 1 98.62 92 ASP A CA 1
ATOM 748 C C . ASP A 1 92 ? 1.578 -17.125 -8.742 1 98.62 92 ASP A C 1
ATOM 750 O O . ASP A 1 92 ? 2.223 -17.469 -9.734 1 98.62 92 ASP A O 1
ATOM 754 N N . GLY A 1 93 ? 0.868 -17.969 -7.91 1 98.25 93 GLY A N 1
ATOM 755 C CA . GLY A 1 93 ? 0.788 -19.375 -8.281 1 98.25 93 GLY A CA 1
ATOM 756 C C . GLY A 1 93 ? 0.003 -19.609 -9.555 1 98.25 93 GLY A C 1
ATOM 757 O O . GLY A 1 93 ? 0.113 -20.672 -10.172 1 98.25 93 GLY A O 1
ATOM 758 N N . ALA A 1 94 ? -0.817 -18.75 -9.914 1 98.56 94 ALA A N 1
ATOM 759 C CA . ALA A 1 94 ? -1.503 -18.625 -11.195 1 98.56 94 ALA A CA 1
ATOM 760 C C . ALA A 1 94 ? -1.31 -17.25 -11.805 1 98.56 94 ALA A C 1
ATOM 762 O O . ALA A 1 94 ? -0.736 -16.359 -11.164 1 98.56 94 ALA A O 1
ATOM 763 N N . LYS A 1 95 ? -1.809 -17.062 -13 1 98.62 95 LYS A N 1
ATOM 764 C CA . LYS A 1 95 ? -1.608 -15.805 -13.719 1 98.62 95 LYS A CA 1
ATOM 765 C C . LYS A 1 95 ? -2.264 -14.641 -12.984 1 98.62 95 LYS A C 1
ATOM 767 O O . LYS A 1 95 ? -3.41 -14.742 -12.539 1 98.62 95 LYS A O 1
ATOM 772 N N . ILE A 1 96 ? -1.55 -13.586 -12.766 1 98.88 96 ILE A N 1
ATOM 773 C CA . ILE A 1 96 ? -2.051 -12.273 -12.367 1 98.88 96 ILE A CA 1
ATOM 774 C C . ILE A 1 96 ? -1.823 -11.266 -13.492 1 98.88 96 ILE A C 1
ATOM 776 O O . ILE A 1 96 ? -0.68 -10.922 -13.805 1 98.88 96 ILE A O 1
ATOM 780 N N . ALA A 1 97 ? -2.867 -10.828 -14.109 1 98.94 97 ALA A N 1
ATOM 781 C CA . ALA A 1 97 ? -2.766 -9.953 -15.273 1 98.94 97 ALA A CA 1
ATOM 782 C C . ALA A 1 97 ? -3.408 -8.594 -14.992 1 98.94 97 ALA A C 1
ATOM 784 O O . ALA A 1 97 ? -4.59 -8.523 -14.648 1 98.94 97 ALA A O 1
ATOM 785 N N . LEU A 1 98 ? -2.658 -7.574 -15.055 1 98.94 98 LEU A N 1
ATOM 786 C CA . LEU A 1 98 ? -3.15 -6.203 -14.953 1 98.94 98 LEU A CA 1
ATOM 787 C C . LEU A 1 98 ? -3.166 -5.531 -16.312 1 98.94 98 LEU A C 1
ATOM 789 O O . LEU A 1 98 ? -2.201 -5.633 -17.078 1 98.94 98 LEU A O 1
ATOM 793 N N . GLY A 1 99 ? -4.234 -4.855 -16.672 1 98.88 99 GLY A N 1
ATOM 794 C CA . GLY A 1 99 ? -4.332 -4.109 -17.906 1 98.88 99 GLY A CA 1
ATOM 795 C C . GLY A 1 99 ? -3.516 -2.834 -17.906 1 98.88 99 GLY A C 1
ATOM 796 O O . GLY A 1 99 ? -2.557 -2.705 -17.141 1 98.88 99 GLY A O 1
ATOM 797 N N . ASP A 1 100 ? -3.859 -1.891 -18.844 1 98.88 100 ASP A N 1
ATOM 798 C CA . ASP A 1 100 ? -3.162 -0.615 -18.984 1 98.88 100 ASP A CA 1
ATOM 799 C C . ASP A 1 100 ? -3.59 0.357 -17.875 1 98.88 100 ASP A C 1
ATOM 801 O O . ASP A 1 100 ? -4.758 0.383 -17.484 1 98.88 100 ASP A O 1
ATOM 805 N N . ASN A 1 101 ? -2.68 1.199 -17.406 1 98.62 101 ASN A N 1
ATOM 806 C CA . ASN A 1 101 ? -2.967 2.305 -16.5 1 98.62 101 ASN A CA 1
ATOM 807 C C . ASN A 1 101 ? -3.621 1.817 -15.211 1 98.62 101 ASN A C 1
ATOM 809 O O . ASN A 1 101 ? -4.645 2.357 -14.789 1 98.62 101 ASN A O 1
ATOM 813 N N . VAL A 1 102 ? -3.074 0.783 -14.641 1 98.81 102 VAL A N 1
ATOM 814 C CA . VAL A 1 102 ? -3.525 0.29 -13.344 1 98.81 102 VAL A CA 1
ATOM 815 C C . VAL A 1 102 ? -2.639 0.855 -12.242 1 98.81 102 VAL A C 1
ATOM 817 O O . VAL A 1 102 ? -1.41 0.801 -12.336 1 98.81 102 VAL A O 1
ATOM 820 N N . PHE A 1 103 ? -3.248 1.461 -11.227 1 98.56 103 PHE A N 1
ATOM 821 C CA . PHE A 1 103 ? -2.564 2.025 -10.07 1 98.56 103 PHE A CA 1
ATOM 822 C C . PHE A 1 103 ? -2.861 1.212 -8.82 1 98.56 103 PHE A C 1
ATOM 824 O O . PHE A 1 103 ? -4.012 1.131 -8.383 1 98.56 103 PHE A O 1
ATOM 831 N N . VAL A 1 104 ? -1.835 0.629 -8.203 1 98.81 104 VAL A N 1
ATOM 832 C CA . VAL A 1 104 ? -1.99 -0.204 -7.016 1 98.81 104 VAL A CA 1
ATOM 833 C C . VAL A 1 104 ? -1.429 0.524 -5.797 1 98.81 104 VAL A C 1
ATOM 835 O O . VAL A 1 104 ? -0.234 0.825 -5.742 1 98.81 104 VAL A O 1
ATOM 838 N N . GLY A 1 105 ? -2.279 0.836 -4.871 1 98.44 105 GLY A N 1
ATOM 839 C CA . GLY A 1 105 ? -1.845 1.478 -3.641 1 98.44 105 GLY A CA 1
ATOM 840 C C . GLY A 1 105 ? -0.939 0.601 -2.797 1 98.44 105 GLY A C 1
ATOM 841 O O . GLY A 1 105 ? -0.712 -0.565 -3.127 1 98.44 105 GLY A O 1
ATOM 842 N N . PRO A 1 106 ? -0.438 1.182 -1.702 1 98.5 106 PRO A N 1
ATOM 843 C CA . PRO A 1 106 ? 0.536 0.455 -0.884 1 98.5 106 PRO A CA 1
ATOM 844 C C . PRO A 1 106 ? -0.087 -0.713 -0.123 1 98.5 106 PRO A C 1
ATOM 846 O O . PRO A 1 106 ? -1.275 -0.677 0.206 1 98.5 106 PRO A O 1
ATOM 849 N N . SER A 1 107 ? 0.74 -1.781 0.166 1 98.5 107 SER A N 1
ATOM 850 C CA . SER A 1 107 ? 0.4 -2.92 1.013 1 98.5 107 SER A CA 1
ATOM 851 C C . SER A 1 107 ? -0.805 -3.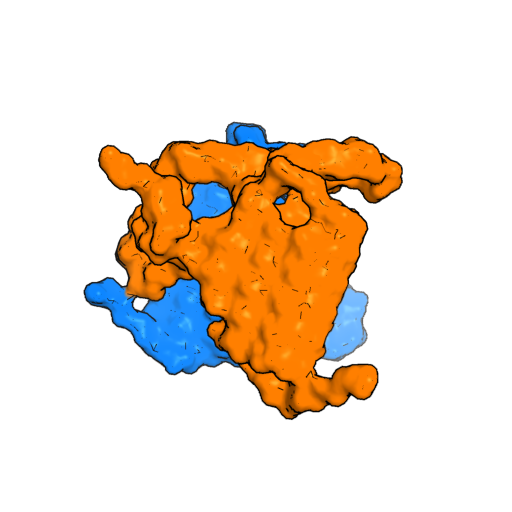676 0.464 1 98.5 107 SER A C 1
ATOM 853 O O . SER A 1 107 ? -1.612 -4.207 1.229 1 98.5 107 SER A O 1
ATOM 855 N N . THR A 1 108 ? -0.991 -3.621 -0.858 1 98.75 108 THR A N 1
ATOM 856 C CA . THR A 1 108 ? -2.041 -4.371 -1.54 1 98.75 108 THR A CA 1
ATOM 857 C C . THR A 1 108 ? -1.527 -5.73 -1.994 1 98.75 108 THR A C 1
ATOM 859 O O . THR A 1 108 ? -0.373 -5.859 -2.408 1 98.75 108 THR A O 1
ATOM 862 N N . GLY A 1 109 ? -2.365 -6.691 -1.859 1 98.81 109 GLY A N 1
ATOM 863 C CA . GLY A 1 109 ? -1.972 -8.047 -2.225 1 98.81 109 GLY A CA 1
ATOM 864 C C . GLY A 1 109 ? -2.902 -8.688 -3.236 1 98.81 109 GLY A C 1
ATOM 865 O O . GLY A 1 109 ? -4.113 -8.445 -3.213 1 98.81 109 GLY A O 1
ATOM 866 N N . PHE A 1 110 ? -2.355 -9.516 -4.16 1 98.94 110 PHE A N 1
ATOM 867 C CA . PHE A 1 110 ? -3.057 -10.383 -5.102 1 98.94 110 PHE A CA 1
ATOM 868 C C . PHE A 1 110 ? -2.74 -11.844 -4.824 1 98.94 110 PHE A C 1
ATOM 870 O O . PHE A 1 110 ? -1.605 -12.289 -5.012 1 98.94 110 PHE A O 1
ATOM 877 N N . TYR A 1 111 ? -3.688 -12.562 -4.375 1 98.81 111 TYR A N 1
ATOM 878 C CA . TYR A 1 111 ? -3.488 -13.906 -3.848 1 98.81 111 TYR A CA 1
ATOM 879 C C . TYR A 1 111 ? -4.215 -14.945 -4.699 1 98.81 111 TYR A C 1
ATOM 881 O O . TYR A 1 111 ? -5.441 -15.047 -4.648 1 98.81 111 TYR A O 1
ATOM 889 N N . THR A 1 112 ? -3.518 -15.789 -5.379 1 98.75 112 THR A N 1
ATOM 890 C CA . THR A 1 112 ? -4.148 -16.734 -6.289 1 98.75 112 THR A CA 1
ATOM 891 C C . THR A 1 112 ? -4.395 -18.078 -5.59 1 98.75 112 THR A C 1
ATOM 893 O O . THR A 1 112 ? -5.133 -18.922 -6.105 1 98.75 112 THR A O 1
ATOM 896 N N . ALA A 1 113 ? -3.811 -18.281 -4.445 1 97.94 113 ALA A N 1
ATOM 897 C CA . ALA A 1 113 ? -3.717 -19.609 -3.873 1 97.94 113 ALA A CA 1
ATOM 898 C C . ALA A 1 113 ? -4.941 -19.938 -3.021 1 97.94 113 ALA A C 1
ATOM 900 O O . ALA A 1 113 ? -5.43 -19.078 -2.279 1 97.94 113 ALA A O 1
ATOM 901 N N . ASN A 1 114 ? -5.367 -21.125 -3.154 1 96.75 114 ASN A N 1
ATOM 902 C CA . ASN A 1 114 ? -6.301 -21.797 -2.252 1 96.75 114 ASN A CA 1
ATOM 903 C C . ASN A 1 114 ? -5.703 -23.062 -1.661 1 96.75 114 ASN A C 1
ATOM 905 O O . ASN A 1 114 ? -4.855 -23.703 -2.285 1 96.75 114 ASN A O 1
ATOM 909 N N . HIS A 1 115 ? -6.094 -23.328 -0.461 1 97 115 HIS A N 1
ATOM 910 C CA . HIS A 1 115 ? -5.73 -24.578 0.186 1 97 115 HIS A CA 1
ATOM 911 C C . HIS A 1 115 ? -6.969 -25.375 0.582 1 97 115 HIS A C 1
ATOM 913 O O . HIS A 1 115 ? -8.039 -24.812 0.788 1 97 115 HIS A O 1
ATOM 919 N N . PRO A 1 116 ? -6.781 -26.719 0.7 1 96 116 PRO A N 1
ATOM 920 C CA . PRO A 1 116 ? -7.906 -27.5 1.218 1 96 116 PRO A CA 1
ATOM 921 C C . PRO A 1 116 ? -8.359 -27.031 2.602 1 96 116 PRO A C 1
ATOM 923 O O . PRO A 1 116 ? -7.523 -26.688 3.441 1 96 116 PRO A O 1
ATOM 926 N N . LEU A 1 117 ? -9.664 -27.031 2.871 1 95 117 LEU A N 1
ATOM 927 C CA . LEU A 1 117 ? -10.195 -26.641 4.172 1 95 117 LEU A CA 1
ATOM 928 C C . LEU A 1 117 ? -9.969 -27.75 5.203 1 95 117 LEU A C 1
ATOM 930 O O . LEU A 1 117 ? -9.742 -27.469 6.383 1 95 117 LEU A O 1
ATOM 934 N N . ASP A 1 118 ? -10.023 -28.938 4.609 1 95.94 118 ASP A N 1
ATOM 935 C CA . ASP A 1 118 ? -9.695 -30.047 5.496 1 95.94 118 ASP A CA 1
ATOM 936 C C . ASP A 1 118 ? -8.188 -30.141 5.742 1 95.94 118 ASP A C 1
ATOM 938 O O . ASP A 1 118 ? -7.406 -30.203 4.793 1 95.94 118 ASP A O 1
ATOM 942 N N . TYR A 1 119 ? -7.844 -30.109 6.98 1 96 119 TYR A N 1
ATOM 943 C CA . TYR A 1 119 ? -6.445 -29.906 7.34 1 96 119 TYR A CA 1
ATOM 944 C C . TYR A 1 119 ? -5.602 -31.109 6.918 1 96 119 TYR A C 1
ATOM 946 O O . TYR A 1 119 ? -4.398 -30.969 6.676 1 96 119 TYR A O 1
ATOM 954 N N . LYS A 1 120 ? -6.102 -32.438 6.797 1 95.75 120 LYS A N 1
ATOM 955 C CA . LYS A 1 120 ? -5.324 -33.594 6.379 1 95.75 120 LYS A CA 1
ATOM 956 C C . LYS A 1 120 ? -4.809 -33.438 4.953 1 95.75 120 LYS A C 1
ATOM 958 O O . LYS A 1 120 ? -3.619 -33.625 4.691 1 95.75 120 LYS A O 1
ATOM 963 N N . ARG A 1 121 ? -5.715 -33.062 4.145 1 93.81 121 ARG A N 1
ATOM 964 C CA . ARG A 1 121 ? -5.324 -32.812 2.764 1 93.81 121 ARG A CA 1
ATOM 965 C C . ARG A 1 121 ? -4.414 -31.594 2.68 1 93.81 121 ARG A C 1
ATOM 967 O O . ARG A 1 121 ? -3.453 -31.578 1.907 1 93.81 121 ARG A O 1
ATOM 974 N N . ARG A 1 122 ? -4.723 -30.547 3.441 1 95.38 122 ARG A N 1
ATOM 975 C CA . ARG A 1 122 ? -3.902 -29.328 3.447 1 95.38 122 ARG A CA 1
ATOM 976 C C . ARG A 1 122 ? -2.467 -29.656 3.852 1 95.38 122 ARG A C 1
ATOM 978 O O . ARG A 1 122 ? -1.521 -29.109 3.27 1 95.38 122 ARG A O 1
ATOM 985 N N . ASN A 1 123 ? -2.295 -30.5 4.75 1 96.06 123 ASN A N 1
ATOM 986 C CA . ASN A 1 123 ? -0.979 -30.828 5.285 1 96.06 123 ASN A CA 1
ATOM 987 C C . ASN A 1 123 ? -0.16 -31.641 4.289 1 96.06 123 ASN A C 1
ATOM 989 O O . ASN A 1 123 ? 1.047 -31.812 4.465 1 96.06 123 ASN A O 1
ATOM 993 N N . GLU A 1 124 ? -0.834 -32.125 3.275 1 94.19 124 GLU A N 1
ATOM 994 C CA . GLU A 1 124 ? -0.123 -32.844 2.211 1 94.19 124 GLU A CA 1
ATOM 995 C C . GLU A 1 124 ? 0.587 -31.844 1.283 1 94.19 124 GLU A C 1
ATOM 997 O O . GLU A 1 124 ? 1.354 -32.25 0.409 1 94.19 124 GLU A O 1
ATOM 1002 N N . GLY A 1 125 ? 0.37 -30.594 1.494 1 95.25 125 GLY A N 1
ATOM 1003 C CA . GLY A 1 125 ? 1.056 -29.562 0.729 1 95.25 125 GLY A CA 1
ATOM 1004 C C . GLY A 1 125 ? 0.299 -29.141 -0.517 1 95.25 125 GLY A C 1
ATOM 1005 O O . GLY A 1 125 ? 0.854 -28.469 -1.391 1 95.25 125 GLY A O 1
ATOM 1006 N N . LEU A 1 126 ? -0.958 -29.484 -0.568 1 95.88 126 LEU A N 1
ATOM 1007 C CA . LEU A 1 126 ? -1.754 -29.25 -1.767 1 95.88 126 LEU A CA 1
ATOM 1008 C C . LEU A 1 126 ? -2.188 -27.781 -1.843 1 95.88 126 LEU A C 1
ATOM 1010 O O . LEU A 1 126 ? -2.555 -27.188 -0.829 1 95.88 126 LEU A O 1
ATOM 1014 N N . GLU A 1 127 ? -2.139 -27.234 -3.004 1 97 127 GLU A N 1
ATOM 1015 C CA . GLU A 1 127 ? -2.57 -25.875 -3.338 1 97 127 GLU A CA 1
ATOM 1016 C C . GLU A 1 127 ? -3.246 -25.844 -4.703 1 97 127 GLU A C 1
ATOM 1018 O O . GLU A 1 127 ? -2.957 -26.672 -5.574 1 97 127 GLU A O 1
ATOM 1023 N N . LYS A 1 128 ? -4.203 -25.109 -4.793 1 97.88 128 LYS A N 1
ATOM 1024 C CA . LYS A 1 128 ? -4.82 -24.797 -6.078 1 97.88 128 LYS A CA 1
ATOM 1025 C C . LYS A 1 128 ? -4.82 -23.297 -6.324 1 97.88 128 LYS A C 1
ATOM 1027 O O . LYS A 1 128 ? -5.324 -22.516 -5.504 1 97.88 128 LYS A O 1
ATOM 1032 N N . ALA A 1 129 ? -4.246 -22.859 -7.406 1 98.31 129 ALA A N 1
ATOM 1033 C CA . ALA A 1 129 ? -4.133 -21.438 -7.707 1 98.31 129 ALA A CA 1
ATOM 1034 C C . ALA A 1 129 ? -5.078 -21.031 -8.836 1 98.31 129 ALA A C 1
ATOM 1036 O O . ALA A 1 129 ? -5.172 -21.719 -9.852 1 98.31 129 ALA A O 1
ATOM 1037 N N . LEU A 1 130 ? -5.852 -19.984 -8.586 1 98.5 130 LEU A N 1
ATOM 1038 C CA . LEU A 1 130 ? -6.77 -19.469 -9.594 1 98.5 130 LEU A CA 1
ATOM 1039 C C . LEU A 1 130 ? -6.324 -18.078 -10.062 1 98.5 130 LEU A C 1
ATOM 1041 O O . LEU A 1 130 ? -5.867 -17.266 -9.258 1 98.5 130 LEU A O 1
ATOM 1045 N N . PRO A 1 131 ? -6.5 -17.797 -11.352 1 98.81 131 PRO A N 1
ATOM 1046 C CA . PRO A 1 131 ? -5.988 -16.547 -11.906 1 98.81 131 PRO A CA 1
ATOM 1047 C C . PRO A 1 131 ? -6.773 -15.328 -11.43 1 98.81 131 PRO A C 1
ATOM 1049 O O . PRO A 1 131 ? -7.938 -15.445 -11.055 1 98.81 131 PRO A O 1
ATOM 1052 N N . ILE A 1 132 ? -6.152 -14.172 -11.367 1 98.94 132 ILE A N 1
ATOM 1053 C CA . ILE A 1 132 ? -6.73 -12.859 -11.102 1 98.94 132 ILE A CA 1
ATOM 1054 C C . ILE A 1 132 ? -6.555 -11.969 -12.328 1 98.94 132 ILE A C 1
ATOM 1056 O O . ILE A 1 132 ? -5.453 -11.852 -12.875 1 98.94 132 ILE A O 1
ATOM 1060 N N . THR A 1 133 ? -7.609 -11.367 -12.797 1 98.94 133 THR A N 1
ATOM 1061 C CA . THR A 1 133 ? -7.578 -10.508 -13.977 1 98.94 133 THR A CA 1
ATOM 1062 C C . THR A 1 133 ? -8.086 -9.109 -13.641 1 98.94 133 THR A C 1
ATOM 1064 O O . THR A 1 133 ? -9.203 -8.953 -13.133 1 98.94 133 THR A O 1
ATOM 1067 N N . ILE A 1 134 ? -7.273 -8.125 -13.883 1 98.94 134 ILE A N 1
ATOM 1068 C CA . ILE A 1 134 ? -7.602 -6.723 -13.648 1 98.94 134 ILE A CA 1
ATOM 1069 C C . ILE A 1 134 ? -7.699 -5.984 -14.977 1 98.94 134 ILE A C 1
ATOM 1071 O O . ILE A 1 134 ? -6.766 -6.02 -15.789 1 98.94 134 ILE A O 1
ATOM 1075 N N . GLY A 1 135 ? -8.773 -5.328 -15.25 1 98.94 135 GLY A N 1
ATOM 1076 C CA . GLY A 1 135 ? -8.953 -4.551 -16.469 1 98.94 135 GLY A CA 1
ATOM 1077 C C . GLY A 1 135 ? -8.109 -3.295 -16.516 1 98.94 135 GLY A C 1
ATOM 1078 O O . GLY A 1 135 ? -7.254 -3.088 -15.641 1 98.94 135 GLY A O 1
ATOM 1079 N N . ASP A 1 136 ? -8.344 -2.418 -17.578 1 98.88 136 ASP A N 1
ATOM 1080 C CA . ASP A 1 136 ? -7.617 -1.163 -17.766 1 98.88 136 ASP A CA 1
ATOM 1081 C C . ASP A 1 136 ? -8.133 -0.091 -16.797 1 98.88 136 ASP A C 1
ATOM 1083 O O . ASP A 1 136 ? -9.297 -0.114 -16.406 1 98.88 136 ASP A O 1
ATOM 1087 N N . ASN A 1 137 ? -7.25 0.822 -16.406 1 98.75 137 ASN A N 1
ATOM 1088 C CA . ASN A 1 137 ? -7.633 2.043 -15.703 1 98.75 137 ASN A CA 1
ATOM 1089 C C . ASN A 1 137 ? -8.219 1.737 -14.328 1 98.75 137 ASN A C 1
ATOM 1091 O O . ASN A 1 137 ? -9.18 2.381 -13.906 1 98.75 137 ASN A O 1
ATOM 1095 N N . VAL A 1 138 ? -7.766 0.72 -13.664 1 98.88 138 VAL A N 1
ATOM 1096 C CA . VAL A 1 138 ? -8.234 0.373 -12.328 1 98.88 138 VAL A CA 1
ATOM 1097 C C . VAL A 1 138 ? -7.32 1.004 -11.281 1 98.88 138 VAL A C 1
ATOM 1099 O O . VAL A 1 138 ? -6.098 1.024 -11.445 1 98.88 138 VAL A O 1
ATOM 1102 N N . TRP A 1 139 ? -7.918 1.534 -10.219 1 98.81 139 TRP A N 1
ATOM 1103 C CA . TRP A 1 139 ? -7.195 2.096 -9.086 1 98.81 139 TRP A CA 1
ATOM 1104 C C . TRP A 1 139 ? -7.512 1.327 -7.805 1 98.81 139 TRP A C 1
ATOM 1106 O O . TRP A 1 139 ? -8.68 1.183 -7.434 1 98.81 139 TRP A O 1
ATOM 1116 N N . PHE A 1 140 ? -6.473 0.778 -7.145 1 98.81 140 PHE A N 1
ATOM 1117 C CA . PHE A 1 140 ? -6.59 0.166 -5.828 1 98.81 140 PHE A CA 1
ATOM 1118 C C . PHE A 1 140 ? -6.094 1.115 -4.742 1 98.81 140 PHE A C 1
ATOM 1120 O O . PHE A 1 140 ? -4.953 1.58 -4.793 1 98.81 140 PHE A O 1
ATOM 1127 N N . GLY A 1 141 ? -6.934 1.412 -3.758 1 98.12 141 GLY A N 1
ATOM 1128 C CA . GLY A 1 141 ? -6.449 2.082 -2.561 1 98.12 141 GLY A CA 1
ATOM 1129 C C . GLY A 1 141 ? -5.449 1.257 -1.777 1 98.12 141 GLY A C 1
ATOM 1130 O O . GLY A 1 141 ? -4.93 0.258 -2.281 1 98.12 141 GLY A O 1
ATOM 1131 N N . ALA A 1 142 ? -5.113 1.721 -0.581 1 98.19 142 ALA A N 1
ATOM 1132 C CA . ALA A 1 142 ? -4.137 1.053 0.279 1 98.19 142 ALA A CA 1
ATOM 1133 C C . ALA A 1 142 ? -4.742 -0.188 0.931 1 98.19 142 ALA A C 1
ATOM 1135 O O . ALA A 1 142 ? -5.941 -0.226 1.217 1 98.19 142 ALA A O 1
ATOM 1136 N N . ASN A 1 143 ? -3.859 -1.221 1.155 1 98.31 143 ASN A N 1
ATOM 1137 C CA . ASN A 1 143 ? -4.191 -2.381 1.974 1 98.31 143 ASN A CA 1
ATOM 1138 C C . ASN A 1 143 ? -5.398 -3.133 1.418 1 98.31 143 ASN A C 1
ATOM 1140 O O . ASN A 1 143 ? -6.285 -3.539 2.172 1 98.31 143 ASN A O 1
ATOM 1144 N N . VAL A 1 144 ? -5.469 -3.271 0.138 1 98.81 144 VAL A N 1
ATOM 1145 C CA . VAL A 1 144 ? -6.516 -4.062 -0.499 1 98.81 144 VAL A CA 1
ATOM 1146 C C . VAL A 1 144 ? -6.035 -5.5 -0.684 1 98.81 144 VAL A C 1
ATOM 1148 O O . VAL A 1 144 ? -4.859 -5.738 -0.969 1 98.81 144 VAL A O 1
ATOM 1151 N N . ASN A 1 145 ? -6.895 -6.449 -0.512 1 98.88 145 ASN A N 1
ATOM 1152 C CA . ASN A 1 145 ? -6.648 -7.863 -0.773 1 98.88 145 ASN A CA 1
ATOM 1153 C C . ASN A 1 145 ? -7.539 -8.391 -1.895 1 98.88 145 ASN A C 1
ATOM 1155 O O . ASN A 1 145 ? -8.766 -8.312 -1.806 1 98.88 145 ASN A O 1
ATOM 1159 N N . VAL A 1 146 ? -6.992 -8.906 -2.93 1 98.94 146 VAL A N 1
ATOM 1160 C CA . VAL A 1 146 ? -7.742 -9.516 -4.02 1 98.94 146 VAL A CA 1
ATOM 1161 C C . VAL A 1 146 ? -7.59 -11.039 -3.959 1 98.94 146 VAL A C 1
ATOM 1163 O O . VAL A 1 146 ? -6.473 -11.555 -3.992 1 98.94 146 VAL A O 1
ATOM 1166 N N . MET A 1 147 ? -8.641 -11.742 -3.916 1 98.88 147 MET A N 1
ATOM 1167 C CA . MET A 1 147 ? -8.633 -13.18 -3.633 1 98.88 147 MET A CA 1
ATOM 1168 C C . MET A 1 147 ? -8.594 -13.984 -4.926 1 98.88 147 MET A C 1
ATOM 1170 O O . MET A 1 147 ? -8.68 -13.422 -6.02 1 98.88 147 MET A O 1
ATOM 1174 N N . PRO A 1 148 ? -8.414 -15.312 -4.812 1 98.75 148 PRO A N 1
ATOM 1175 C CA . PRO A 1 148 ? -8.203 -16.156 -5.988 1 98.75 148 PRO A CA 1
ATOM 1176 C C . PRO A 1 148 ? -9.383 -16.141 -6.949 1 98.75 148 PRO A C 1
ATOM 1178 O O . PRO A 1 148 ? -10.539 -16.234 -6.52 1 98.75 148 PRO A O 1
ATOM 1181 N N . GLY A 1 149 ? -9.094 -16 -8.203 1 98.69 149 GLY A N 1
ATOM 1182 C CA . GLY A 1 149 ? -10.102 -16.203 -9.234 1 98.69 149 GLY A CA 1
ATOM 1183 C C . GLY A 1 149 ? -10.883 -14.945 -9.562 1 98.69 149 GLY A C 1
ATOM 1184 O O . GLY A 1 149 ? -11.773 -14.969 -10.414 1 98.69 149 GLY A O 1
ATOM 1185 N N . VAL A 1 150 ? -10.609 -13.828 -8.969 1 98.88 150 VAL A N 1
ATOM 1186 C CA . VAL A 1 150 ? -11.391 -12.602 -9.086 1 98.88 150 VAL A CA 1
ATOM 1187 C C . VAL A 1 150 ? -11.047 -11.891 -10.398 1 98.88 150 VAL A C 1
ATOM 1189 O O . VAL A 1 150 ? -9.883 -11.82 -10.781 1 98.88 150 VAL A O 1
ATOM 1192 N N . THR A 1 151 ? -12.016 -11.383 -11.039 1 98.94 151 THR A N 1
ATOM 1193 C CA . THR A 1 151 ? -11.883 -10.461 -12.164 1 98.94 151 THR A CA 1
ATOM 1194 C C . THR A 1 151 ? -12.414 -9.078 -11.805 1 98.94 151 THR A C 1
ATOM 1196 O O . THR A 1 151 ? -13.539 -8.953 -11.312 1 98.94 151 THR A O 1
ATOM 1199 N N . ILE A 1 152 ? -11.633 -8.078 -11.984 1 98.94 152 ILE A N 1
ATOM 1200 C CA . ILE A 1 152 ? -12.062 -6.703 -11.758 1 98.94 152 ILE A CA 1
ATOM 1201 C C . ILE A 1 152 ? -12.125 -5.961 -13.094 1 98.94 152 ILE A C 1
ATOM 1203 O O . ILE A 1 152 ? -11.141 -5.898 -13.828 1 98.94 152 ILE A O 1
ATOM 1207 N N . GLY A 1 153 ? -13.25 -5.395 -13.398 1 98.88 153 GLY A N 1
ATOM 1208 C CA . GLY A 1 153 ? -13.484 -4.723 -14.672 1 98.88 153 GLY A CA 1
ATOM 1209 C C . GLY A 1 153 ? -12.734 -3.412 -14.797 1 98.88 153 GLY A C 1
ATOM 1210 O O . GLY A 1 153 ? -12.336 -2.816 -13.789 1 98.88 153 GLY A O 1
ATOM 1211 N N . SER A 1 154 ? -12.648 -2.943 -16.078 1 98.88 154 SER A N 1
ATOM 1212 C CA . SER A 1 154 ? -11.938 -1.701 -16.359 1 98.88 154 SER A CA 1
ATOM 1213 C C . SER A 1 154 ? -12.617 -0.509 -15.695 1 98.88 154 SER A C 1
ATOM 1215 O O . SER A 1 154 ? -13.836 -0.49 -15.539 1 98.88 154 SER A O 1
ATOM 1217 N N . GLY A 1 155 ? -11.836 0.423 -15.273 1 98.69 155 GLY A N 1
ATOM 1218 C CA . GLY A 1 155 ? -12.344 1.689 -14.773 1 98.69 155 GLY A CA 1
ATOM 1219 C C . GLY A 1 155 ? -12.742 1.63 -13.305 1 98.69 155 GLY A C 1
ATOM 1220 O O . GLY A 1 155 ? -13.297 2.594 -12.773 1 98.69 155 GLY A O 1
ATOM 1221 N N . CYS A 1 156 ? -12.492 0.552 -12.609 1 98.88 156 CYS A N 1
ATOM 1222 C CA . CYS A 1 156 ? -12.945 0.381 -11.227 1 98.88 156 CYS A CA 1
ATOM 1223 C C . CYS A 1 156 ? -12.008 1.092 -10.258 1 98.88 156 CYS A C 1
ATOM 1225 O O . CYS A 1 156 ? -10.836 1.306 -10.562 1 98.88 156 CYS A O 1
ATOM 1227 N N . VAL A 1 157 ? -12.531 1.491 -9.195 1 98.81 157 VAL A N 1
ATOM 1228 C CA . VAL A 1 157 ? -11.797 1.949 -8.023 1 98.81 157 VAL A CA 1
ATOM 1229 C C . VAL A 1 157 ? -12.141 1.073 -6.824 1 98.81 157 VAL A C 1
ATOM 1231 O O . VAL A 1 157 ? -13.312 0.94 -6.461 1 98.81 157 VAL A O 1
ATOM 1234 N N . ILE A 1 158 ? -11.148 0.458 -6.262 1 98.88 158 ILE A N 1
ATOM 1235 C CA . ILE A 1 158 ? -11.312 -0.347 -5.059 1 98.88 158 ILE A CA 1
ATOM 1236 C C . ILE A 1 158 ? -10.805 0.427 -3.844 1 98.88 158 ILE A C 1
ATOM 1238 O O . ILE A 1 158 ? -9.609 0.724 -3.748 1 98.88 158 ILE A O 1
ATOM 1242 N N . ALA A 1 159 ? -11.648 0.703 -2.924 1 98.38 159 ALA A N 1
ATOM 1243 C CA . ALA A 1 159 ? -11.32 1.545 -1.778 1 98.38 159 ALA A CA 1
ATOM 1244 C C . ALA A 1 159 ? -10.344 0.835 -0.84 1 98.38 159 ALA A C 1
ATOM 1246 O O . ALA A 1 159 ? -10.312 -0.396 -0.79 1 98.38 159 ALA A O 1
ATOM 1247 N N . SER A 1 160 ? -9.641 1.65 -0.114 1 98.38 160 SER A N 1
ATOM 1248 C CA . SER A 1 160 ? -8.625 1.155 0.812 1 98.38 160 SER A CA 1
ATOM 1249 C C . SER A 1 160 ? -9.219 0.165 1.807 1 98.38 160 SER A C 1
ATOM 1251 O O . SER A 1 160 ? -10.344 0.349 2.275 1 98.38 160 SER A O 1
ATOM 1253 N N . GLY A 1 161 ? -8.375 -0.878 2.156 1 98.31 161 GLY A N 1
ATOM 1254 C CA . GLY A 1 161 ? -8.734 -1.833 3.191 1 98.31 161 GLY A CA 1
ATOM 1255 C C . GLY A 1 161 ? -9.711 -2.893 2.711 1 98.31 161 GLY A C 1
ATOM 1256 O O . GLY A 1 161 ? -10.094 -3.783 3.471 1 98.31 161 GLY A O 1
ATOM 1257 N N . SER A 1 162 ? -10.078 -2.879 1.441 1 98.69 162 SER A N 1
ATOM 1258 C CA . SER A 1 162 ? -11.109 -3.779 0.935 1 98.69 162 SER A CA 1
ATOM 1259 C C . SER A 1 162 ? -10.57 -5.195 0.757 1 98.69 162 SER A C 1
ATOM 1261 O O . SER A 1 162 ? -9.383 -5.379 0.48 1 98.69 162 SER A O 1
ATOM 1263 N N . VAL A 1 163 ? -11.414 -6.172 0.924 1 98.81 163 VAL A N 1
ATOM 1264 C CA . VAL A 1 163 ? -11.141 -7.562 0.578 1 98.81 163 VAL A CA 1
ATOM 1265 C C . VAL A 1 163 ? -12.055 -8 -0.562 1 98.81 163 VAL A C 1
ATOM 1267 O O . VAL A 1 163 ? -13.258 -8.203 -0.359 1 98.81 163 VAL A O 1
ATOM 1270 N N . VAL A 1 164 ? -11.539 -8.188 -1.745 1 98.94 164 VAL A N 1
ATOM 1271 C CA . VAL A 1 164 ? -12.305 -8.492 -2.947 1 98.94 164 VAL A CA 1
ATOM 1272 C C . VAL A 1 164 ? -12.414 -10 -3.121 1 98.94 164 VAL A C 1
ATOM 1274 O O . VAL A 1 164 ? -11.422 -10.672 -3.424 1 98.94 164 VAL A O 1
ATOM 1277 N N . THR A 1 165 ? -13.555 -10.555 -3.016 1 98.69 165 THR A N 1
ATOM 1278 C CA . THR A 1 165 ? -13.742 -12 -3.035 1 98.69 165 THR A CA 1
ATOM 1279 C C . THR A 1 165 ? -14.578 -12.422 -4.242 1 98.69 165 THR A C 1
ATOM 1281 O O . THR A 1 165 ? -14.727 -13.609 -4.516 1 98.69 165 THR A O 1
ATOM 1284 N N . HIS A 1 166 ? -15.141 -11.453 -4.898 1 98.56 166 HIS A N 1
ATOM 1285 C CA . HIS A 1 166 ? -15.945 -11.703 -6.09 1 98.56 166 HIS A CA 1
ATOM 1286 C C . HIS A 1 166 ? -15.641 -10.688 -7.184 1 98.56 166 HIS A C 1
ATOM 1288 O O . HIS A 1 166 ? -15.039 -9.648 -6.918 1 98.56 166 HIS A O 1
ATOM 1294 N N . ASP A 1 167 ? -16.125 -11.008 -8.344 1 98.88 167 ASP A N 1
ATOM 1295 C CA . ASP A 1 167 ? -15.875 -10.148 -9.492 1 98.88 167 ASP A CA 1
ATOM 1296 C C . ASP A 1 167 ? -16.5 -8.773 -9.297 1 98.88 167 ASP A C 1
ATOM 1298 O O . ASP A 1 167 ? -17.562 -8.648 -8.695 1 98.88 167 ASP A O 1
ATOM 1302 N N . ILE A 1 168 ? -15.852 -7.723 -9.789 1 98.94 168 ILE A N 1
ATOM 1303 C CA . ILE A 1 168 ? -16.344 -6.352 -9.766 1 98.94 168 ILE A CA 1
ATOM 1304 C C . ILE A 1 168 ? -16.609 -5.875 -11.195 1 98.94 168 ILE A C 1
ATOM 1306 O O . ILE A 1 168 ? -15.719 -5.891 -12.039 1 98.94 168 ILE A O 1
ATOM 1310 N N . PRO A 1 169 ? -17.828 -5.48 -11.547 1 98.81 169 PRO A N 1
ATOM 1311 C CA . PRO A 1 169 ? -18.125 -5.016 -12.906 1 98.81 169 PRO A CA 1
ATOM 1312 C C . PRO A 1 169 ? -17.391 -3.729 -13.273 1 98.81 169 PRO A C 1
ATOM 1314 O O . PRO A 1 169 ? -16.953 -2.994 -12.383 1 98.81 169 PRO A O 1
ATOM 1317 N N . VAL A 1 170 ? -17.312 -3.453 -14.578 1 98.69 170 VAL A N 1
ATOM 1318 C CA . VAL A 1 170 ? -16.609 -2.291 -15.102 1 98.69 170 VAL A CA 1
ATOM 1319 C C . VAL A 1 170 ? -17.172 -1.017 -14.477 1 98.69 170 VAL A C 1
ATOM 1321 O O . VAL A 1 170 ? -18.344 -0.963 -14.102 1 98.69 170 VAL A O 1
ATOM 1324 N N . ASN A 1 171 ? -16.297 -0.014 -14.297 1 98.69 171 ASN A N 1
ATOM 1325 C CA . ASN A 1 171 ? -16.656 1.338 -13.883 1 98.69 171 ASN A CA 1
ATOM 1326 C C . ASN A 1 171 ? -17.406 1.338 -12.555 1 98.69 171 ASN A C 1
ATOM 1328 O O . ASN A 1 171 ? -18.422 2.006 -12.414 1 98.69 171 ASN A O 1
ATOM 1332 N N . SER A 1 172 ? -16.859 0.577 -11.555 1 98.81 172 SER A N 1
ATOM 1333 C CA . SER A 1 172 ? -17.469 0.505 -10.227 1 98.81 172 SER A CA 1
ATOM 1334 C C . SER A 1 172 ? -16.531 1.066 -9.164 1 98.81 172 SER A C 1
ATOM 1336 O O . SER A 1 172 ? -15.312 0.859 -9.227 1 98.81 172 SER A O 1
ATOM 1338 N N . LEU A 1 173 ? -17.094 1.798 -8.336 1 98.62 173 LEU A N 1
ATOM 1339 C CA . LEU A 1 173 ? -16.469 1.981 -7.027 1 98.62 173 LEU A CA 1
ATOM 1340 C C . LEU A 1 173 ? -16.875 0.868 -6.07 1 98.62 173 LEU A C 1
ATOM 1342 O O . LEU A 1 173 ? -18.062 0.628 -5.859 1 98.62 173 LEU A O 1
ATOM 1346 N N . ALA A 1 174 ? -15.93 0.174 -5.512 1 98.69 174 ALA A N 1
ATOM 1347 C CA . ALA A 1 174 ? -16.219 -0.924 -4.594 1 98.69 174 ALA A CA 1
ATOM 1348 C C . ALA A 1 174 ? -15.43 -0.772 -3.295 1 98.69 174 ALA A C 1
ATOM 1350 O O . ALA A 1 174 ? -14.352 -0.171 -3.281 1 98.69 174 ALA A O 1
ATOM 1351 N N . ALA A 1 175 ? -15.992 -1.271 -2.189 1 98.19 175 ALA A N 1
ATOM 1352 C CA . ALA A 1 175 ? -15.375 -1.085 -0.878 1 98.19 175 ALA A CA 1
ATOM 1353 C C . ALA A 1 175 ? -15.875 -2.127 0.118 1 98.19 175 ALA A C 1
ATOM 1355 O O . ALA A 1 175 ? -16.938 -2.734 -0.086 1 98.19 175 ALA A O 1
ATOM 1356 N N . GLY A 1 176 ? -14.961 -2.367 1.142 1 97.19 176 GLY A N 1
ATOM 1357 C CA . GLY A 1 176 ? -15.469 -3.086 2.303 1 97.19 176 GLY A CA 1
ATOM 1358 C C . GLY A 1 176 ? -14.844 -4.461 2.467 1 97.19 176 GLY A C 1
ATOM 1359 O O . GLY A 1 176 ? -14.016 -4.875 1.653 1 97.19 176 GLY A O 1
ATOM 1360 N N . VAL A 1 177 ? -15.234 -5.148 3.59 1 97.62 177 VAL A N 1
ATOM 1361 C CA . VAL A 1 177 ? -14.852 -6.508 3.947 1 97.62 177 VAL A CA 1
ATOM 1362 C C . VAL A 1 177 ? -16.094 -7.316 4.332 1 97.62 177 VAL A C 1
ATOM 1364 O O . VAL A 1 177 ? -16.578 -7.215 5.461 1 97.62 177 VAL A O 1
ATOM 1367 N N . PRO A 1 178 ? -16.547 -8.086 3.459 1 97 178 PRO A N 1
ATOM 1368 C CA . PRO A 1 178 ? -16.109 -8.281 2.074 1 97 178 PRO A CA 1
ATOM 1369 C C . PRO A 1 178 ? -16.438 -7.086 1.18 1 97 178 PRO A C 1
ATOM 1371 O O . PRO A 1 178 ? -17.328 -6.297 1.499 1 97 178 PRO A O 1
ATOM 1374 N N . CYS A 1 179 ? -15.781 -6.996 0.163 1 98.06 179 CYS A N 1
ATOM 1375 C CA . CYS A 1 179 ? -15.914 -5.895 -0.785 1 98.06 179 CYS A CA 1
ATOM 1376 C C . CYS A 1 179 ? -17.219 -6 -1.56 1 98.06 179 CYS A C 1
ATOM 1378 O O . CYS A 1 179 ? -17.594 -7.082 -2.02 1 98.06 179 CYS A O 1
ATOM 1380 N N . GLN A 1 180 ? -17.875 -4.902 -1.676 1 98.25 180 GLN A N 1
ATOM 1381 C CA . GLN A 1 180 ? -19.094 -4.793 -2.455 1 98.25 180 GLN A CA 1
ATOM 1382 C C . GLN A 1 180 ? -19.094 -3.541 -3.33 1 98.25 180 GLN A C 1
ATOM 1384 O O . GLN A 1 180 ? -18.422 -2.555 -3 1 98.25 180 GLN A O 1
ATOM 1389 N N . VAL A 1 181 ? -19.844 -3.611 -4.445 1 98.5 181 VAL A N 1
ATOM 1390 C CA . VAL A 1 181 ? -20.016 -2.432 -5.289 1 98.5 181 VAL A CA 1
ATOM 1391 C C . VAL A 1 181 ? -20.797 -1.358 -4.531 1 98.5 181 VAL A C 1
ATOM 1393 O O . VAL A 1 181 ? -21.875 -1.626 -4.004 1 98.5 181 VAL A O 1
ATOM 1396 N N . VAL A 1 182 ? -20.281 -0.217 -4.449 1 98.12 182 VAL A N 1
ATOM 1397 C CA . VAL A 1 182 ? -20.953 0.918 -3.812 1 98.12 182 VAL A CA 1
ATOM 1398 C C . VAL A 1 182 ? -21.781 1.682 -4.844 1 98.12 182 VAL A C 1
ATOM 1400 O O . VAL A 1 182 ? -22.938 1.994 -4.602 1 98.12 182 VAL A O 1
ATOM 1403 N N . ARG A 1 183 ? -21.156 2.033 -5.961 1 97.62 183 ARG A N 1
ATOM 1404 C CA . ARG A 1 183 ? -21.828 2.744 -7.039 1 97.62 183 ARG A CA 1
ATOM 1405 C C . ARG A 1 183 ? -21.047 2.646 -8.344 1 97.62 183 ARG A C 1
ATOM 1407 O O . ARG A 1 183 ? -19.875 2.252 -8.344 1 97.62 183 ARG A O 1
ATOM 1414 N N . LYS A 1 184 ? -21.75 3.094 -9.477 1 97.81 184 LYS A N 1
ATOM 1415 C CA . LYS A 1 184 ? -21.094 3.195 -10.773 1 97.81 184 LYS A CA 1
ATOM 1416 C C . LYS A 1 184 ? -20.328 4.512 -10.906 1 97.81 184 LYS A C 1
ATOM 1418 O O . LYS A 1 184 ? -20.781 5.551 -10.43 1 97.81 184 LYS A O 1
ATOM 1423 N N . ILE A 1 185 ? -19.172 4.457 -11.422 1 97.69 185 ILE A N 1
ATOM 1424 C CA . ILE A 1 185 ? -18.391 5.66 -11.695 1 97.69 185 ILE A CA 1
ATOM 1425 C C . ILE A 1 185 ? -18.672 6.137 -13.117 1 97.69 185 ILE A C 1
ATOM 1427 O O . ILE A 1 185 ? -18.531 5.371 -14.078 1 97.69 185 ILE A O 1
ATOM 1431 N N . GLU A 1 186 ? -19.016 7.383 -13.25 1 95.38 186 GLU A N 1
ATOM 1432 C CA . GLU A 1 186 ? -19.172 7.996 -14.57 1 95.38 186 GLU A CA 1
ATOM 1433 C C . GLU A 1 186 ? -17.828 8.383 -15.156 1 95.38 186 GLU A C 1
ATOM 1435 O O . GLU A 1 186 ? -17.047 9.109 -14.523 1 95.38 186 GLU A O 1
ATOM 1440 N N . GLN A 1 187 ? -17.547 7.949 -16.391 1 95.06 187 GLN A N 1
ATOM 1441 C CA . GLN A 1 187 ? -16.234 8.18 -16.984 1 95.06 187 GLN A CA 1
ATOM 1442 C C . GLN A 1 187 ? -16.281 9.328 -17.984 1 95.06 187 GLN A C 1
ATOM 1444 O O . GLN A 1 187 ? -15.266 9.664 -18.594 1 95.06 187 GLN A O 1
ATOM 1449 N N . GLU A 1 188 ? -17.516 9.891 -18.422 1 85.44 188 GLU A N 1
ATOM 1450 C CA . GLU A 1 188 ? -17.688 10.906 -19.453 1 85.44 188 GLU A CA 1
ATOM 1451 C C . GLU A 1 188 ? -17.188 12.266 -18.969 1 85.44 188 GLU A C 1
ATOM 1453 O O . GLU A 1 188 ? -17.188 12.539 -17.766 1 85.44 188 GLU A O 1
ATOM 1458 N N . MET B 1 1 ? 4.832 32 -12.055 1 69.94 1 MET B N 1
ATOM 1459 C CA . MET B 1 1 ? 3.938 30.938 -12.469 1 69.94 1 MET B CA 1
ATOM 1460 C C . MET B 1 1 ? 3.764 29.906 -11.352 1 69.94 1 MET B C 1
ATOM 1462 O O . MET B 1 1 ? 4.719 29.594 -10.641 1 69.94 1 MET B O 1
ATOM 1466 N N . THR B 1 2 ? 2.629 29.641 -11.055 1 91.31 2 THR B N 1
ATOM 1467 C CA . THR B 1 2 ? 2.346 28.734 -9.945 1 91.31 2 THR B CA 1
ATOM 1468 C C . THR B 1 2 ? 2.871 27.344 -10.234 1 91.31 2 THR B C 1
ATOM 1470 O O . THR B 1 2 ? 2.521 26.734 -11.258 1 91.31 2 THR B O 1
ATOM 1473 N N . THR B 1 3 ? 3.871 26.875 -9.508 1 95.12 3 THR B N 1
ATOM 1474 C CA . THR B 1 3 ? 4.473 25.562 -9.703 1 95.12 3 THR B CA 1
ATOM 1475 C C . THR B 1 3 ? 3.543 24.469 -9.203 1 95.12 3 THR B C 1
ATOM 1477 O O . THR B 1 3 ? 2.564 24.75 -8.5 1 95.12 3 THR B O 1
ATOM 1480 N N . GLU B 1 4 ? 3.742 23.203 -9.672 1 96.69 4 GLU B N 1
ATOM 1481 C CA . GLU B 1 4 ? 2.967 22.078 -9.156 1 96.69 4 GLU B CA 1
ATOM 1482 C C . GLU B 1 4 ? 3.141 21.938 -7.648 1 96.69 4 GLU B C 1
ATOM 1484 O O . GLU B 1 4 ? 2.205 21.547 -6.945 1 96.69 4 GLU B O 1
ATOM 1489 N N . PHE B 1 5 ? 4.285 22.25 -7.238 1 95.5 5 PHE B N 1
ATOM 1490 C CA . PHE B 1 5 ? 4.551 22.25 -5.805 1 95.5 5 PHE B CA 1
ATOM 1491 C C . PHE B 1 5 ? 3.646 23.234 -5.082 1 95.5 5 PHE B C 1
ATOM 1493 O O . PHE B 1 5 ? 3.115 22.938 -4.012 1 95.5 5 PHE B O 1
ATOM 1500 N N . ASP B 1 6 ? 3.574 24.391 -5.582 1 96.19 6 ASP B N 1
ATOM 1501 C CA . ASP B 1 6 ? 2.695 25.406 -5.008 1 96.19 6 ASP B CA 1
ATOM 1502 C C . ASP B 1 6 ? 1.252 24.906 -4.945 1 96.19 6 ASP B C 1
ATOM 1504 O O . ASP B 1 6 ? 0.572 25.094 -3.932 1 96.19 6 ASP B O 1
ATOM 1508 N N . LYS B 1 7 ? 0.812 24.328 -6.078 1 96.94 7 LYS B N 1
ATOM 1509 C CA . LYS B 1 7 ? -0.539 23.781 -6.121 1 96.94 7 LYS B CA 1
ATOM 1510 C C . LYS B 1 7 ? -0.733 22.719 -5.035 1 96.94 7 LYS B C 1
ATOM 1512 O O . LYS B 1 7 ? -1.753 22.719 -4.344 1 96.94 7 LYS B O 1
ATOM 1517 N N . MET B 1 8 ? 0.231 21.812 -4.945 1 96.62 8 MET B N 1
ATOM 1518 C CA . MET B 1 8 ? 0.196 20.766 -3.934 1 96.62 8 MET B CA 1
ATOM 1519 C C . MET B 1 8 ? 0.034 21.359 -2.537 1 96.62 8 MET B C 1
ATOM 1521 O O . MET B 1 8 ? -0.838 20.938 -1.776 1 96.62 8 MET B O 1
ATOM 1525 N N . THR B 1 9 ? 0.773 22.406 -2.219 1 95.12 9 THR B N 1
ATOM 1526 C CA . THR B 1 9 ? 0.802 23 -0.883 1 95.12 9 THR B CA 1
ATOM 1527 C C . THR B 1 9 ? -0.505 23.719 -0.585 1 95.12 9 THR B C 1
ATOM 1529 O O . THR B 1 9 ? -0.9 23.844 0.576 1 95.12 9 THR B O 1
ATOM 1532 N N . ARG B 1 10 ? -1.21 24.109 -1.589 1 95.56 10 ARG B N 1
ATOM 1533 C CA . ARG B 1 10 ? -2.449 24.875 -1.432 1 95.56 10 ARG B CA 1
ATOM 1534 C C . ARG B 1 10 ? -3.66 23.938 -1.457 1 95.56 10 ARG B C 1
ATOM 1536 O O . ARG B 1 10 ? -4.801 24.406 -1.388 1 95.56 10 ARG B O 1
ATOM 1543 N N . GLY B 1 11 ? -3.398 22.656 -1.628 1 95.5 11 GLY B N 1
ATOM 1544 C CA . GLY B 1 11 ? -4.488 21.688 -1.641 1 95.5 11 GLY B CA 1
ATOM 1545 C C . GLY B 1 11 ? -5.242 21.656 -2.957 1 95.5 11 GLY B C 1
ATOM 1546 O O . GLY B 1 11 ? -6.41 21.281 -2.998 1 95.5 11 GLY B O 1
ATOM 1547 N N . GLU B 1 12 ? -4.609 22.141 -3.963 1 96.44 12 GLU B N 1
ATOM 1548 C CA . GLU B 1 12 ? -5.176 22.109 -5.309 1 96.44 12 GLU B CA 1
ATOM 1549 C C . GLU B 1 12 ? -4.758 20.844 -6.051 1 96.44 12 GLU B C 1
ATOM 1551 O O . GLU B 1 12 ? -3.855 20.125 -5.605 1 96.44 12 GLU B O 1
ATOM 1556 N N . TRP B 1 13 ? -5.512 20.594 -7.137 1 96.88 13 TRP B N 1
ATOM 1557 C CA . TRP B 1 13 ? -5.055 19.516 -8.016 1 96.88 13 TRP B CA 1
ATOM 1558 C C . TRP B 1 13 ? -3.689 19.859 -8.609 1 96.88 13 TRP B C 1
ATOM 1560 O O . TRP B 1 13 ? -3.461 20.969 -9.07 1 96.88 13 TRP B O 1
ATOM 1570 N N . TYR B 1 14 ? -2.775 18.953 -8.555 1 96.94 14 TYR B N 1
ATOM 1571 C CA . TYR B 1 14 ? -1.424 19.125 -9.078 1 96.94 14 TYR B CA 1
ATOM 1572 C C . TYR B 1 14 ? -0.967 17.875 -9.828 1 96.94 14 TYR B C 1
ATOM 1574 O O . TYR B 1 14 ? -1.533 16.781 -9.641 1 96.94 14 TYR B O 1
ATOM 1582 N N . ASP B 1 15 ? -0.052 18.031 -10.672 1 96 15 ASP B N 1
ATOM 1583 C CA . ASP B 1 15 ? 0.552 16.922 -11.391 1 96 15 ASP B CA 1
ATOM 1584 C C . ASP B 1 15 ? 1.6 16.219 -10.531 1 96 15 ASP B C 1
ATOM 1586 O O . ASP B 1 15 ? 2.744 16.656 -10.445 1 96 15 ASP B O 1
ATOM 1590 N N . ALA B 1 16 ? 1.195 15.117 -10.039 1 94.56 16 ALA B N 1
ATOM 1591 C CA . ALA B 1 16 ? 2.059 14.391 -9.109 1 94.56 16 ALA B CA 1
ATOM 1592 C C . ALA B 1 16 ? 3.021 13.477 -9.859 1 94.56 16 ALA B C 1
ATOM 1594 O O . ALA B 1 16 ? 4.098 13.148 -9.359 1 94.56 16 ALA B O 1
ATOM 1595 N N . ASN B 1 17 ? 2.645 13.094 -11.039 1 92.81 17 ASN B N 1
ATOM 1596 C CA . ASN B 1 17 ? 3.336 11.977 -11.688 1 92.81 17 ASN B CA 1
ATOM 1597 C C . ASN B 1 17 ? 4.375 12.469 -12.688 1 92.81 17 ASN B C 1
ATOM 1599 O O . ASN B 1 17 ? 5.297 11.727 -13.047 1 92.81 17 ASN B O 1
ATOM 1603 N N . PHE B 1 18 ? 4.285 13.711 -13.141 1 92.88 18 PHE B N 1
ATOM 1604 C CA . PHE B 1 18 ? 5.156 14.086 -14.25 1 92.88 18 PHE B CA 1
ATOM 1605 C C . PHE B 1 18 ? 5.906 15.375 -13.945 1 92.88 18 PHE B C 1
ATOM 1607 O O . PHE B 1 18 ? 6.652 15.883 -14.789 1 92.88 18 PHE B O 1
ATOM 1614 N N . ASP B 1 19 ? 5.738 15.961 -12.812 1 95.81 19 ASP B N 1
ATOM 1615 C CA . ASP B 1 19 ? 6.477 17.156 -12.414 1 95.81 19 ASP B CA 1
ATOM 1616 C C . ASP B 1 19 ? 7.863 16.797 -11.891 1 95.81 19 ASP B C 1
ATOM 1618 O O . ASP B 1 19 ? 7.988 16.125 -10.867 1 95.81 19 ASP B O 1
ATOM 1622 N N . SER B 1 20 ? 8.844 17.297 -12.547 1 96.06 20 SER B N 1
ATOM 1623 C CA . SER B 1 20 ? 10.227 16.922 -12.258 1 96.06 20 SER B CA 1
ATOM 1624 C C . SER B 1 20 ? 10.609 17.312 -10.836 1 96.06 20 SER B C 1
ATOM 1626 O O . SER B 1 20 ? 11.336 16.578 -10.156 1 96.06 20 SER B O 1
ATOM 1628 N N . GLU B 1 21 ? 10.188 18.453 -10.422 1 96.88 21 GLU B N 1
ATOM 1629 C CA . GLU B 1 21 ? 10.516 18.906 -9.07 1 96.88 21 GLU B CA 1
ATOM 1630 C C . GLU B 1 21 ? 9.93 17.953 -8.023 1 96.88 21 GLU B C 1
ATOM 1632 O O . GLU B 1 21 ? 10.633 17.547 -7.09 1 96.88 21 GLU B O 1
ATOM 1637 N N . LEU B 1 22 ? 8.695 17.672 -8.156 1 97.19 22 LEU B N 1
ATOM 1638 C CA . LEU B 1 22 ? 8.023 16.812 -7.195 1 97.19 22 LEU B CA 1
ATOM 1639 C C . LEU B 1 22 ? 8.617 15.406 -7.23 1 97.19 22 LEU B C 1
ATOM 1641 O O . LEU B 1 22 ? 8.789 14.773 -6.184 1 97.19 22 LEU B O 1
ATOM 1645 N N . ILE B 1 23 ? 8.969 14.914 -8.367 1 96.44 23 ILE B N 1
ATOM 1646 C CA . ILE B 1 23 ? 9.594 13.609 -8.516 1 96.44 23 ILE B CA 1
ATOM 1647 C C . ILE B 1 23 ? 10.922 13.578 -7.77 1 96.44 23 ILE B C 1
ATOM 1649 O O . ILE B 1 23 ? 11.227 12.625 -7.051 1 96.44 23 ILE B O 1
ATOM 1653 N N . GLN B 1 24 ? 11.648 14.594 -7.938 1 96.88 24 GLN B N 1
ATOM 1654 C CA . GLN B 1 24 ? 12.953 14.672 -7.281 1 96.88 24 GLN B CA 1
ATOM 1655 C C . GLN B 1 24 ? 12.805 14.719 -5.766 1 96.88 24 GLN B C 1
ATOM 1657 O O . GLN B 1 24 ? 13.562 14.078 -5.039 1 96.88 24 GLN B O 1
ATOM 1662 N N . LYS B 1 25 ? 11.875 15.5 -5.316 1 97.31 25 LYS B N 1
ATOM 1663 C CA . LYS B 1 25 ? 11.641 15.609 -3.879 1 97.31 25 LYS B CA 1
ATOM 1664 C C . LYS B 1 25 ? 11.242 14.266 -3.281 1 97.31 25 LYS B C 1
ATOM 1666 O O . LYS B 1 25 ? 11.742 13.875 -2.225 1 97.31 25 LYS B O 1
ATOM 1671 N N . ARG B 1 26 ? 10.406 13.547 -3.945 1 97.69 26 ARG B N 1
ATOM 1672 C CA . ARG B 1 26 ? 9.984 12.234 -3.473 1 97.69 26 ARG B CA 1
ATOM 1673 C C . ARG B 1 26 ? 11.141 11.25 -3.492 1 97.69 26 ARG B C 1
ATOM 1675 O O . ARG B 1 26 ? 11.312 10.461 -2.559 1 97.69 26 ARG B O 1
ATOM 1682 N N . MET B 1 27 ? 11.922 11.312 -4.523 1 97.31 27 MET B N 1
ATOM 1683 C CA . MET B 1 27 ? 13.062 10.414 -4.66 1 97.31 27 MET B CA 1
ATOM 1684 C C . MET B 1 27 ? 14.055 10.617 -3.518 1 97.31 27 MET B C 1
ATOM 1686 O O . MET B 1 27 ? 14.57 9.648 -2.957 1 97.31 27 MET B O 1
ATOM 1690 N N . MET B 1 28 ? 14.25 11.828 -3.184 1 97.75 28 MET B N 1
ATOM 1691 C CA . MET B 1 28 ? 15.172 12.141 -2.094 1 97.75 28 MET B CA 1
ATOM 1692 C C . MET B 1 28 ? 14.664 11.562 -0.774 1 97.75 28 MET B C 1
ATOM 1694 O O . MET B 1 28 ? 15.43 10.961 -0.02 1 97.75 28 MET B O 1
ATOM 1698 N N . ALA B 1 29 ? 13.438 11.758 -0.53 1 98.38 29 ALA B N 1
ATOM 1699 C CA . ALA B 1 29 ? 12.836 11.25 0.701 1 98.38 29 ALA B CA 1
ATOM 1700 C C . ALA B 1 29 ? 12.867 9.719 0.729 1 98.38 29 ALA B C 1
ATOM 1702 O O . ALA B 1 29 ? 13.188 9.117 1.758 1 98.38 29 ALA B O 1
ATOM 1703 N N . GLN B 1 30 ? 12.547 9.117 -0.384 1 97.62 30 GLN B N 1
ATOM 1704 C CA . GLN B 1 30 ? 12.523 7.66 -0.477 1 97.62 30 GLN B CA 1
ATOM 1705 C C . GLN B 1 30 ? 13.914 7.07 -0.274 1 97.62 30 GLN B C 1
ATOM 1707 O O . GLN B 1 30 ? 14.062 6.008 0.334 1 97.62 30 GLN B O 1
ATOM 1712 N N . ASP B 1 31 ? 14.906 7.73 -0.755 1 98.69 31 ASP B N 1
ATOM 1713 C CA . ASP B 1 31 ? 16.281 7.289 -0.525 1 98.69 31 ASP B CA 1
ATOM 1714 C C . ASP B 1 31 ? 16.641 7.383 0.955 1 98.69 31 ASP B C 1
ATOM 1716 O O . ASP B 1 31 ? 17.359 6.52 1.479 1 98.69 31 ASP B O 1
ATOM 1720 N N . LEU B 1 32 ? 16.203 8.422 1.59 1 98.75 32 LEU B N 1
ATOM 1721 C CA . LEU B 1 32 ? 16.469 8.562 3.018 1 98.75 32 LEU B CA 1
ATOM 1722 C C . LEU B 1 32 ? 15.75 7.473 3.811 1 98.75 32 LEU B C 1
ATOM 1724 O O . LEU B 1 32 ? 16.297 6.934 4.773 1 98.75 32 LEU B O 1
ATOM 1728 N N . CYS B 1 33 ? 14.5 7.18 3.406 1 98.75 33 CYS B N 1
ATOM 1729 C CA . CYS B 1 33 ? 13.789 6.078 4.043 1 98.75 33 CYS B CA 1
ATOM 1730 C C . CYS B 1 33 ? 14.547 4.766 3.857 1 98.75 33 CYS B C 1
ATOM 1732 O O . CYS B 1 33 ? 14.641 3.965 4.789 1 98.75 33 CYS B O 1
ATOM 1734 N N . PHE B 1 34 ? 15.031 4.582 2.648 1 98.62 34 PHE B N 1
ATOM 1735 C CA . PHE B 1 34 ? 15.828 3.393 2.383 1 98.62 34 PHE B CA 1
ATOM 1736 C C . PHE B 1 34 ? 17.031 3.322 3.326 1 98.62 34 PHE B C 1
ATOM 1738 O O . PHE B 1 34 ? 17.266 2.291 3.957 1 98.62 34 PHE B O 1
ATOM 1745 N N . ASP B 1 35 ? 17.781 4.367 3.473 1 98.62 35 ASP B N 1
ATOM 1746 C CA . ASP B 1 35 ? 18.953 4.43 4.352 1 98.62 35 ASP B CA 1
ATOM 1747 C C . ASP B 1 35 ? 18.562 4.145 5.801 1 98.62 35 ASP B C 1
ATOM 1749 O O . ASP B 1 35 ? 19.234 3.387 6.492 1 98.62 35 ASP B O 1
ATOM 1753 N N . LEU B 1 36 ? 17.5 4.77 6.176 1 98.75 36 LEU B N 1
ATOM 1754 C CA . LEU B 1 36 ? 17.016 4.566 7.535 1 98.75 36 LEU B CA 1
ATOM 1755 C C . LEU B 1 36 ? 16.75 3.088 7.805 1 98.75 36 LEU B C 1
ATOM 1757 O O . LEU B 1 36 ? 17.172 2.557 8.836 1 98.75 36 LEU B O 1
ATOM 1761 N N . ASN B 1 37 ? 16.141 2.48 6.859 1 98.5 37 ASN B N 1
ATOM 1762 C CA . ASN B 1 37 ? 15.672 1.112 7.031 1 98.5 37 ASN B CA 1
ATOM 1763 C C . ASN B 1 37 ? 16.812 0.104 6.922 1 98.5 37 ASN B C 1
ATOM 1765 O O . ASN B 1 37 ? 16.641 -1.063 7.285 1 98.5 37 ASN B O 1
ATOM 1769 N N . GLN B 1 38 ? 17.938 0.545 6.512 1 97.75 38 GLN B N 1
ATOM 1770 C CA . GLN B 1 38 ? 19.125 -0.311 6.441 1 97.75 38 GLN B CA 1
ATOM 1771 C C . GLN B 1 38 ? 19.922 -0.24 7.73 1 97.75 38 GLN B C 1
ATOM 1773 O O . GLN B 1 38 ? 20.859 -1.015 7.926 1 97.75 38 GLN B O 1
ATOM 1778 N N . LEU B 1 39 ? 19.609 0.697 8.609 1 98.12 39 LEU B N 1
ATOM 1779 C CA . LEU B 1 39 ? 20.328 0.855 9.867 1 98.12 39 LEU B CA 1
ATOM 1780 C C . LEU B 1 39 ? 19.734 -0.03 10.953 1 98.12 39 LEU B C 1
ATOM 1782 O O . LEU B 1 39 ? 18.516 -0.097 11.109 1 98.12 39 LEU B O 1
ATOM 1786 N N . LYS B 1 40 ? 20.625 -0.698 11.727 1 97.75 40 LYS B N 1
ATOM 1787 C CA . LYS B 1 40 ? 20.172 -1.457 12.891 1 97.75 40 LYS B CA 1
ATOM 1788 C C . LYS B 1 40 ? 19.469 -0.549 13.898 1 97.75 40 LYS B C 1
ATOM 1790 O O . LYS B 1 40 ? 19.891 0.591 14.109 1 97.75 40 LYS B O 1
ATOM 1795 N N . PRO B 1 41 ? 18.5 -1.095 14.578 1 95.88 41 PRO B N 1
ATOM 1796 C CA . PRO B 1 41 ? 17.812 -0.292 15.586 1 95.88 41 PRO B CA 1
ATOM 1797 C C . PRO B 1 41 ? 18.734 0.241 16.672 1 95.88 41 PRO B C 1
ATOM 1799 O O . PRO B 1 41 ? 18.484 1.312 17.234 1 95.88 41 PRO B O 1
ATOM 1802 N N . SER B 1 42 ? 19.812 -0.395 16.875 1 97.75 42 SER B N 1
ATOM 1803 C CA . SER B 1 42 ? 20.719 -0.014 17.953 1 97.75 42 SER B CA 1
ATOM 1804 C C . SER B 1 42 ? 21.594 1.169 17.547 1 97.75 42 SER B C 1
ATOM 1806 O O . SER B 1 42 ? 22.25 1.78 18.391 1 97.75 42 SER B O 1
ATOM 1808 N N . ARG B 1 43 ? 21.656 1.436 16.219 1 98.06 43 ARG B N 1
ATOM 1809 C CA . ARG B 1 43 ? 22.406 2.594 15.75 1 98.06 43 ARG B CA 1
ATOM 1810 C C . ARG B 1 43 ? 21.594 3.873 15.898 1 98.06 43 ARG B C 1
ATOM 1812 O O . ARG B 1 43 ? 21.344 4.578 14.922 1 98.06 43 ARG B O 1
ATOM 1819 N N . GLU B 1 44 ? 21.359 4.223 17.172 1 97.06 44 GLU B N 1
ATOM 1820 C CA . GLU B 1 44 ? 20.391 5.258 17.531 1 97.06 44 GLU B CA 1
ATOM 1821 C C . GLU B 1 44 ? 20.812 6.621 16.984 1 97.06 44 GLU B C 1
ATOM 1823 O O . GLU B 1 44 ? 19.984 7.379 16.469 1 97.06 44 GLU B O 1
ATOM 1828 N N . GLU B 1 45 ? 22.078 6.938 17.078 1 97.69 45 GLU B N 1
ATOM 1829 C CA . GLU B 1 45 ? 22.562 8.242 16.641 1 97.69 45 GLU B CA 1
ATOM 1830 C C . GLU B 1 45 ? 22.453 8.398 15.125 1 97.69 45 GLU B C 1
ATOM 1832 O O . GLU B 1 45 ? 22.016 9.445 14.633 1 97.69 45 GLU B O 1
ATOM 1837 N N . GLU B 1 46 ? 22.891 7.355 14.406 1 98.44 46 GLU B N 1
ATOM 1838 C CA . GLU B 1 46 ? 22.812 7.391 12.945 1 98.44 46 GLU B CA 1
ATOM 1839 C C . GLU B 1 46 ? 21.359 7.461 12.484 1 98.44 46 GLU B C 1
ATOM 1841 O O . GLU B 1 46 ? 21.031 8.188 11.539 1 98.44 46 GLU B O 1
ATOM 1846 N N . ARG B 1 47 ? 20.547 6.711 13.18 1 98.44 47 ARG B N 1
ATOM 1847 C CA . ARG B 1 47 ? 19.125 6.758 12.852 1 98.44 47 ARG B CA 1
ATOM 1848 C C . ARG B 1 47 ? 18.547 8.148 13.086 1 98.44 47 ARG B C 1
ATOM 1850 O O . ARG B 1 47 ? 17.812 8.672 12.25 1 98.44 47 ARG B O 1
ATOM 1857 N N . SER B 1 48 ? 18.891 8.727 14.18 1 97.94 48 SER B N 1
ATOM 1858 C CA . SER B 1 48 ? 18.422 10.07 14.5 1 97.94 48 SER B CA 1
ATOM 1859 C C . SER B 1 48 ? 18.875 11.078 13.453 1 97.94 48 SER B C 1
ATOM 1861 O O . SER B 1 48 ? 18.109 11.977 13.086 1 97.94 48 SER B O 1
ATOM 1863 N N . ALA B 1 49 ? 20.078 10.953 12.961 1 98.44 49 ALA B N 1
ATOM 1864 C CA . ALA B 1 49 ? 20.609 11.859 11.945 1 98.44 49 ALA B CA 1
ATOM 1865 C C . ALA B 1 49 ? 19.812 11.75 10.648 1 98.44 49 ALA B C 1
ATOM 1867 O O . ALA B 1 49 ? 19.484 12.766 10.031 1 98.44 49 ALA B O 1
ATOM 1868 N N . VAL B 1 50 ? 19.516 10.562 10.234 1 98.62 50 VAL B N 1
ATOM 1869 C CA . VAL B 1 50 ? 18.75 10.344 9.016 1 98.62 50 VAL B CA 1
ATOM 1870 C C . VAL B 1 50 ? 17.344 10.898 9.18 1 98.62 50 VAL B C 1
ATOM 1872 O O . VAL B 1 50 ? 16.81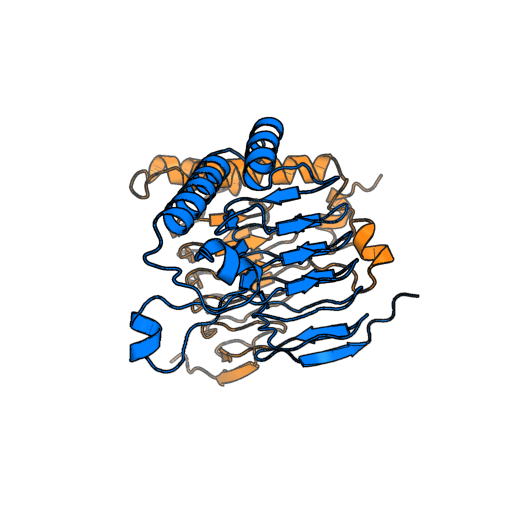2 11.547 8.281 1 98.62 50 VAL B O 1
ATOM 1875 N N . LEU B 1 51 ? 16.766 10.648 10.336 1 98.56 51 LEU B N 1
ATOM 1876 C CA . LEU B 1 51 ? 15.414 11.133 10.609 1 98.56 51 LEU B CA 1
ATOM 1877 C C . LEU B 1 51 ? 15.367 12.656 10.602 1 98.56 51 LEU B C 1
ATOM 1879 O O . LEU B 1 51 ? 14.414 13.25 10.102 1 98.56 51 LEU B O 1
ATOM 1883 N N . ASN B 1 52 ? 16.375 13.266 11.172 1 98.38 52 ASN B N 1
ATOM 1884 C CA . ASN B 1 52 ? 16.453 14.727 11.164 1 98.38 52 ASN B CA 1
ATOM 1885 C C . ASN B 1 52 ? 16.531 15.266 9.734 1 98.38 52 ASN B C 1
ATOM 1887 O O . ASN B 1 52 ? 15.945 16.297 9.422 1 98.38 52 ASN B O 1
ATOM 1891 N N . GLN B 1 53 ? 17.312 14.617 8.914 1 98.5 53 GLN B N 1
ATOM 1892 C CA . GLN B 1 53 ? 17.391 15.008 7.508 1 98.5 53 GLN B CA 1
ATOM 1893 C C . GLN B 1 53 ? 16.047 14.812 6.809 1 98.5 53 GLN B C 1
ATOM 1895 O O . GLN B 1 53 ? 15.609 15.68 6.043 1 98.5 53 GLN B O 1
ATOM 1900 N N . LEU B 1 54 ? 15.406 13.734 7.066 1 98.62 54 LEU B N 1
ATOM 1901 C CA . LEU B 1 54 ? 14.148 13.359 6.426 1 98.62 54 LEU B CA 1
ATOM 1902 C C . LEU B 1 54 ? 13.039 14.344 6.781 1 98.62 54 LEU B C 1
ATOM 1904 O O . LEU B 1 54 ? 12.336 14.836 5.898 1 98.62 54 LEU B O 1
ATOM 1908 N N . PHE B 1 55 ? 12.984 14.695 8.07 1 98.56 55 PHE B N 1
ATOM 1909 C CA . PHE B 1 55 ? 11.875 15.516 8.547 1 98.56 55 PHE B CA 1
ATOM 1910 C C . PHE B 1 55 ? 12.25 16.984 8.523 1 98.56 55 PHE B C 1
ATOM 1912 O O . PHE B 1 55 ? 11.375 17.859 8.602 1 98.56 55 PHE B O 1
ATOM 1919 N N . GLY B 1 56 ? 13.492 17.297 8.547 1 98.06 56 GLY B N 1
ATOM 1920 C CA . GLY B 1 56 ? 13.969 18.672 8.555 1 98.06 56 GLY B CA 1
ATOM 1921 C C . GLY B 1 56 ? 14.109 19.25 9.953 1 98.06 56 GLY B C 1
ATOM 1922 O O . GLY B 1 56 ? 14.469 20.406 10.125 1 98.06 56 GLY B O 1
ATOM 1923 N N . GLN B 1 57 ? 13.742 18.531 10.922 1 97.25 57 GLN B N 1
ATOM 1924 C CA . GLN B 1 57 ? 13.844 18.891 12.336 1 97.25 57 GLN B CA 1
ATOM 1925 C C . GLN B 1 57 ? 13.812 17.656 13.234 1 97.25 57 GLN B C 1
ATOM 1927 O O . GLN B 1 57 ? 13.539 16.562 12.766 1 97.25 57 GLN B O 1
ATOM 1932 N N . SER B 1 58 ? 14.125 17.891 14.469 1 97.25 58 SER B N 1
ATOM 1933 C CA . SER B 1 58 ? 14.008 16.828 15.477 1 97.25 58 SER B CA 1
ATOM 1934 C C . SER B 1 58 ? 12.711 16.969 16.266 1 97.25 58 SER B C 1
ATOM 1936 O O . SER B 1 58 ? 12.156 18.062 16.359 1 97.25 58 SER B O 1
ATOM 1938 N N . PHE B 1 59 ? 12.266 15.898 16.781 1 97.38 59 PHE B N 1
ATOM 1939 C CA . PHE B 1 59 ? 11.062 15.875 17.609 1 97.38 59 PHE B CA 1
ATOM 1940 C C . PHE B 1 59 ? 11.344 15.211 18.953 1 97.38 59 PHE B C 1
ATOM 1942 O O . PHE B 1 59 ? 11.93 14.133 19 1 97.38 59 PHE B O 1
ATOM 1949 N N . GLU B 1 60 ? 10.906 15.836 20.047 1 97.94 60 GLU B N 1
ATOM 1950 C CA . GLU B 1 60 ? 11.219 15.391 21.391 1 97.94 60 GLU B CA 1
ATOM 1951 C C . GLU B 1 60 ? 10.516 14.078 21.719 1 97.94 60 GLU B C 1
ATOM 1953 O O . GLU B 1 60 ? 9.289 14 21.688 1 97.94 60 GLU B O 1
ATOM 1958 N N . GLY B 1 61 ? 11.305 13.039 22 1 98.12 61 GLY B N 1
ATOM 1959 C CA . GLY B 1 61 ? 10.758 11.789 22.5 1 98.12 61 GLY B CA 1
ATOM 1960 C C . GLY B 1 61 ? 10.203 10.914 21.391 1 98.12 61 GLY B C 1
ATOM 1961 O O . GLY B 1 61 ? 9.508 9.93 21.656 1 98.12 61 GLY B O 1
ATOM 1962 N N . LEU B 1 62 ? 10.469 11.203 20.203 1 98.44 62 LEU B N 1
ATOM 1963 C CA . LEU B 1 62 ? 9.992 10.398 19.078 1 98.44 62 LEU B CA 1
ATOM 1964 C C . LEU B 1 62 ? 10.727 9.062 19.031 1 98.44 62 LEU B C 1
ATOM 1966 O O . LEU B 1 62 ? 11.961 9.023 19.016 1 98.44 62 LEU B O 1
ATOM 1970 N N . VAL B 1 63 ? 9.984 7.992 19.047 1 98.5 63 VAL B N 1
ATOM 1971 C CA . VAL B 1 63 ? 10.484 6.656 18.75 1 98.5 63 VAL B CA 1
ATOM 1972 C C . VAL B 1 63 ? 9.844 6.141 17.453 1 98.5 63 VAL B C 1
ATOM 1974 O O . VAL B 1 63 ? 8.625 5.996 17.375 1 98.5 63 VAL B O 1
ATOM 1977 N N . LEU B 1 64 ? 10.578 5.918 16.5 1 98.62 64 LEU B N 1
ATOM 1978 C CA . LEU B 1 64 ? 10.117 5.469 15.188 1 98.62 64 LEU B CA 1
ATOM 1979 C C . LEU B 1 64 ? 10.859 4.203 14.766 1 98.62 64 LEU B C 1
ATOM 1981 O O . LEU B 1 64 ? 12.086 4.211 14.625 1 98.62 64 LEU B O 1
ATOM 1985 N N . LEU B 1 65 ? 10.133 3.148 14.539 1 98.62 65 LEU B N 1
ATOM 1986 C CA . LEU B 1 65 ? 10.719 1.863 14.18 1 98.62 65 LEU B CA 1
ATOM 1987 C C . LEU B 1 65 ? 10.742 1.676 12.672 1 98.62 65 LEU B C 1
ATOM 1989 O O . LEU B 1 65 ? 9.961 2.311 11.953 1 98.62 65 LEU B O 1
ATOM 1993 N N . SER B 1 66 ? 11.672 0.856 12.242 1 98.31 66 SER B N 1
ATOM 1994 C CA . SER B 1 66 ? 11.789 0.478 10.836 1 98.31 66 SER B CA 1
ATOM 1995 C C . SER B 1 66 ? 11.055 -0.83 10.555 1 98.31 66 SER B C 1
ATOM 1997 O O . SER B 1 66 ? 10.938 -1.683 11.43 1 98.31 66 SER B O 1
ATOM 1999 N N . PRO B 1 67 ? 10.664 -1.109 9.32 1 98.19 67 PRO B N 1
ATOM 2000 C CA . PRO B 1 67 ? 10.75 -0.183 8.188 1 98.19 67 PRO B CA 1
ATOM 2001 C C . PRO B 1 67 ? 9.75 0.962 8.289 1 98.19 67 PRO B C 1
ATOM 2003 O O . PRO B 1 67 ? 8.695 0.815 8.914 1 98.19 67 PRO B O 1
ATOM 2006 N N . PHE B 1 68 ? 10.094 2.104 7.809 1 98.75 68 PHE B N 1
ATOM 2007 C CA . PHE B 1 68 ? 9.281 3.309 7.715 1 98.75 68 PHE B CA 1
ATOM 2008 C C . PHE B 1 68 ? 9.398 3.936 6.332 1 98.75 68 PHE B C 1
ATOM 2010 O O . PHE B 1 68 ? 10.492 3.998 5.762 1 98.75 68 PHE B O 1
ATOM 2017 N N . ILE B 1 69 ? 8.203 4.367 5.797 1 98.44 69 ILE B N 1
ATOM 2018 C CA . ILE B 1 69 ? 8.195 4.984 4.477 1 98.44 69 ILE B CA 1
ATOM 2019 C C . ILE B 1 69 ? 7.352 6.258 4.508 1 98.44 69 ILE B C 1
ATOM 2021 O O . ILE B 1 69 ? 6.309 6.301 5.168 1 98.44 69 ILE B O 1
ATOM 2025 N N . CYS B 1 70 ? 7.797 7.277 3.777 1 98.69 70 CYS B N 1
ATOM 2026 C CA . CYS B 1 70 ? 7 8.469 3.506 1 98.69 70 CYS B CA 1
ATOM 2027 C C . CYS B 1 70 ? 7.34 9.055 2.139 1 98.69 70 CYS B C 1
ATOM 2029 O O . CYS B 1 70 ? 8.297 8.617 1.496 1 98.69 70 CYS B O 1
ATOM 2031 N N . ASP B 1 71 ? 6.578 10 1.688 1 98.31 71 ASP B N 1
ATOM 2032 C CA . ASP B 1 71 ? 6.766 10.531 0.343 1 98.31 71 ASP B CA 1
ATOM 2033 C C . ASP B 1 71 ? 7.719 11.727 0.351 1 98.31 71 ASP B C 1
ATOM 2035 O O . ASP B 1 71 ? 8.539 11.875 -0.553 1 98.31 71 ASP B O 1
ATOM 2039 N N . TYR B 1 72 ? 7.559 12.586 1.399 1 98.38 72 TYR B N 1
ATOM 2040 C CA . TYR B 1 72 ? 8.336 13.82 1.391 1 98.38 72 TYR B CA 1
ATOM 2041 C C . TYR B 1 72 ? 9.094 13.992 2.699 1 98.38 72 TYR B C 1
ATOM 2043 O O . TYR B 1 72 ? 10.219 14.5 2.709 1 98.38 72 TYR B O 1
ATOM 2051 N N . GLY B 1 73 ? 8.492 13.609 3.816 1 98.56 73 GLY B N 1
ATOM 2052 C CA . GLY B 1 73 ? 9.102 13.727 5.133 1 98.56 73 GLY B CA 1
ATOM 2053 C C . GLY B 1 73 ? 8.828 15.055 5.801 1 98.56 73 GLY B C 1
ATOM 2054 O O . GLY B 1 73 ? 8.258 15.102 6.895 1 98.56 73 GLY B O 1
ATOM 2055 N N . LYS B 1 74 ? 9.039 16.125 5.148 1 97.69 74 LYS B N 1
ATOM 2056 C CA . LYS B 1 74 ? 9.008 17.469 5.727 1 97.69 74 LYS B CA 1
ATOM 2057 C C . LYS B 1 74 ? 7.578 17.875 6.059 1 97.69 74 LYS B C 1
ATOM 2059 O O . LYS B 1 74 ? 7.363 18.844 6.805 1 97.69 74 LYS B O 1
ATOM 2064 N N . ASN B 1 75 ? 6.582 17.219 5.484 1 98.44 75 ASN B N 1
ATOM 2065 C CA . ASN B 1 75 ? 5.188 17.547 5.746 1 98.44 75 ASN B CA 1
ATOM 2066 C C . ASN B 1 75 ? 4.66 16.828 6.988 1 98.44 75 ASN B C 1
ATOM 2068 O O . ASN B 1 75 ? 3.486 16.969 7.336 1 98.44 75 ASN B O 1
ATOM 2072 N N . ILE B 1 76 ? 5.48 16.094 7.707 1 98.88 76 ILE B N 1
ATOM 2073 C CA . ILE B 1 76 ? 5.074 15.32 8.875 1 98.88 76 ILE B CA 1
ATOM 2074 C C . ILE B 1 76 ? 5.566 16.016 10.148 1 98.88 76 ILE B C 1
ATOM 2076 O O . ILE B 1 76 ? 6.742 16.375 10.25 1 98.88 76 ILE B O 1
ATOM 2080 N N . THR B 1 77 ? 4.699 16.188 11.094 1 98.88 77 THR B N 1
ATOM 2081 C CA . THR B 1 77 ? 5.074 16.781 12.375 1 98.88 77 THR B CA 1
ATOM 2082 C C . THR B 1 77 ? 4.562 15.93 13.531 1 98.88 77 THR B C 1
ATOM 2084 O O . THR B 1 77 ? 3.469 15.367 13.453 1 98.88 77 THR B O 1
ATOM 2087 N N . PHE B 1 78 ? 5.32 15.852 14.57 1 98.81 78 PHE B N 1
ATOM 2088 C CA . PHE B 1 78 ? 4.996 15.125 15.789 1 98.81 78 PHE B CA 1
ATOM 2089 C C . PHE B 1 78 ? 5.055 16.047 17 1 98.81 78 PHE B C 1
ATOM 2091 O O . PHE B 1 78 ? 5.961 16.875 17.109 1 98.81 78 PHE B O 1
ATOM 2098 N N . GLY B 1 79 ? 4.023 15.93 17.891 1 98.81 79 GLY B N 1
ATOM 2099 C CA . GLY B 1 79 ? 4.184 16.469 19.234 1 98.81 79 GLY B CA 1
ATOM 2100 C C . GLY B 1 79 ? 5.188 15.688 20.078 1 98.81 79 GLY B C 1
ATOM 2101 O O . GLY B 1 79 ? 6.012 14.945 19.531 1 98.81 79 GLY B O 1
ATOM 2102 N N . LYS B 1 80 ? 5.098 15.836 21.391 1 98.75 80 LYS B N 1
ATOM 2103 C CA . LYS B 1 80 ? 6.031 15.172 22.297 1 98.75 80 LYS B CA 1
ATOM 2104 C C . LYS B 1 80 ? 5.664 13.703 22.484 1 98.75 80 LYS B C 1
ATOM 2106 O O . LYS B 1 80 ? 4.484 13.359 22.562 1 98.75 80 LYS B O 1
ATOM 2111 N N . ASN B 1 81 ? 6.688 12.805 22.531 1 98.75 81 ASN B N 1
ATOM 2112 C CA . ASN B 1 81 ? 6.59 11.422 23 1 98.75 81 ASN B CA 1
ATOM 2113 C C . ASN B 1 81 ? 5.684 10.586 22.094 1 98.75 81 ASN B C 1
ATOM 2115 O O . ASN B 1 81 ? 4.809 9.867 22.578 1 98.75 81 ASN B O 1
ATOM 2119 N N . CYS B 1 82 ? 5.898 10.648 20.875 1 98.88 82 CYS B N 1
ATOM 2120 C CA . CYS B 1 82 ? 5.176 9.82 19.922 1 98.88 82 CYS B CA 1
ATOM 2121 C C . CYS B 1 82 ? 5.934 8.531 19.625 1 98.88 82 CYS B C 1
ATOM 2123 O O . CYS B 1 82 ? 7.168 8.516 19.641 1 98.88 82 CYS B O 1
ATOM 2125 N N . PHE B 1 83 ? 5.145 7.504 19.422 1 98.94 83 PHE B N 1
ATOM 2126 C CA . PHE B 1 83 ? 5.68 6.195 19.062 1 98.94 83 PHE B CA 1
ATOM 2127 C C . PHE B 1 83 ? 5.078 5.699 17.75 1 98.94 83 PHE B C 1
ATOM 2129 O O . PHE B 1 83 ? 3.857 5.598 17.625 1 98.94 83 PHE B O 1
ATOM 2136 N N . ILE B 1 84 ? 5.91 5.426 16.797 1 98.88 84 ILE B N 1
ATOM 2137 C CA . ILE B 1 84 ? 5.52 4.891 15.492 1 98.88 84 ILE B CA 1
ATOM 2138 C C . ILE B 1 84 ? 6.07 3.475 15.328 1 98.88 84 ILE B C 1
ATOM 2140 O O . ILE B 1 84 ? 7.281 3.287 15.195 1 98.88 84 ILE B O 1
ATOM 2144 N N . ASN B 1 85 ? 5.188 2.502 15.344 1 98.81 85 ASN B N 1
ATOM 2145 C CA . ASN B 1 85 ? 5.598 1.106 15.219 1 98.81 85 ASN B CA 1
ATOM 2146 C C . ASN B 1 85 ? 6.078 0.786 13.805 1 98.81 85 ASN B C 1
ATOM 2148 O O . ASN B 1 85 ? 6.23 1.686 12.977 1 98.81 85 ASN B O 1
ATOM 2152 N N . SER B 1 86 ? 6.414 -0.442 13.492 1 98.69 86 SER B N 1
ATOM 2153 C CA . SER B 1 86 ? 7.07 -0.883 12.266 1 98.69 86 SER B CA 1
ATOM 2154 C C . SER B 1 86 ? 6.09 -0.915 11.102 1 98.69 86 SER B C 1
ATOM 2156 O O . SER B 1 86 ? 4.887 -1.111 11.297 1 98.69 86 SER B O 1
ATOM 2158 N N . ASN B 1 87 ? 6.645 -0.716 9.883 1 98.31 87 ASN B N 1
ATOM 2159 C CA . ASN B 1 87 ? 5.934 -0.879 8.617 1 98.31 87 ASN B CA 1
ATOM 2160 C C . ASN B 1 87 ? 4.82 0.152 8.461 1 98.31 87 ASN B C 1
ATOM 2162 O O . ASN B 1 87 ? 3.748 -0.16 7.938 1 98.31 87 ASN B O 1
ATOM 2166 N N . CYS B 1 88 ? 5.016 1.334 9.023 1 98.81 88 CYS B N 1
ATOM 2167 C CA . CYS B 1 88 ? 4.066 2.424 8.836 1 98.81 88 CYS B CA 1
ATOM 2168 C C . CYS B 1 88 ? 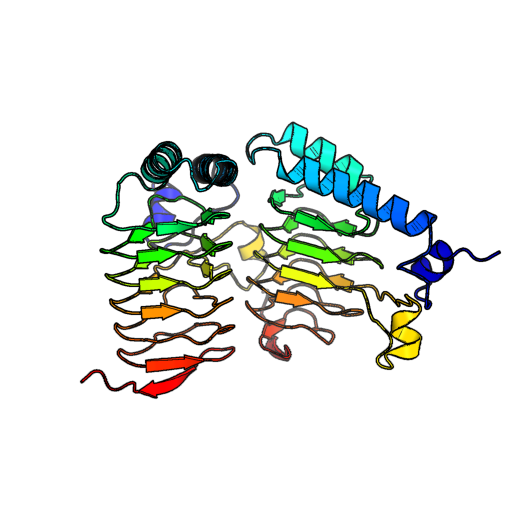4.402 3.238 7.594 1 98.81 88 CYS B C 1
ATOM 2170 O O . CYS B 1 88 ? 5.566 3.324 7.199 1 98.81 88 CYS B O 1
ATOM 2172 N N . TYR B 1 89 ? 3.42 3.762 6.949 1 98.81 89 TYR B N 1
ATOM 2173 C CA . TYR B 1 89 ? 3.562 4.59 5.754 1 98.81 89 TYR B CA 1
ATOM 2174 C C . TYR B 1 89 ? 2.859 5.93 5.934 1 98.81 89 TYR B C 1
ATOM 2176 O O . TYR B 1 89 ? 1.649 5.977 6.164 1 98.81 89 TYR B O 1
ATOM 2184 N N . PHE B 1 90 ? 3.576 7.027 5.863 1 98.88 90 PHE B N 1
ATOM 2185 C CA . PHE B 1 90 ? 3.049 8.383 5.887 1 98.88 90 PHE B CA 1
ATOM 2186 C C . PHE B 1 90 ? 3.102 9.016 4.5 1 98.88 90 PHE B C 1
ATOM 2188 O O . PHE B 1 90 ? 4.109 9.617 4.125 1 98.88 90 PHE B O 1
ATOM 2195 N N . MET B 1 91 ? 2.057 8.891 3.715 1 98.69 91 MET B N 1
ATOM 2196 C CA . MET B 1 91 ? 1.939 9.5 2.395 1 98.69 91 MET B CA 1
ATOM 2197 C C . MET B 1 91 ? 1.638 10.992 2.51 1 98.69 91 MET B C 1
ATOM 2199 O O . MET B 1 91 ? 0.478 11.406 2.441 1 98.69 91 MET B O 1
ATOM 2203 N N . ASP B 1 92 ? 2.678 11.797 2.645 1 98.62 92 ASP B N 1
ATOM 2204 C CA . ASP B 1 92 ? 2.568 13.156 3.164 1 98.62 92 ASP B CA 1
ATOM 2205 C C . ASP B 1 92 ? 2.639 14.18 2.035 1 98.62 92 ASP B C 1
ATOM 2207 O O . ASP B 1 92 ? 3.404 15.148 2.109 1 98.62 92 ASP B O 1
ATOM 2211 N N . GLY B 1 93 ? 1.69 13.977 1.03 1 98.19 93 GLY B N 1
ATOM 2212 C CA . GLY B 1 93 ? 1.527 15.023 0.038 1 98.19 93 GLY B CA 1
ATOM 2213 C C . GLY B 1 93 ? 0.959 16.312 0.616 1 98.19 93 GLY B C 1
ATOM 2214 O O . GLY B 1 93 ? 1.057 17.375 -0.003 1 98.19 93 GLY B O 1
ATOM 2215 N N . ALA B 1 94 ? 0.297 16.266 1.717 1 98.62 94 ALA B N 1
ATOM 2216 C CA . ALA B 1 94 ? -0.149 17.359 2.576 1 98.62 94 ALA B CA 1
ATOM 2217 C C . ALA B 1 94 ? 0.29 17.125 4.02 1 98.62 94 ALA B C 1
ATOM 2219 O O . ALA B 1 94 ? 0.845 16.078 4.352 1 98.62 94 ALA B O 1
ATOM 2220 N N . LYS B 1 95 ? 0.029 18.094 4.855 1 98.69 95 LYS B N 1
ATOM 2221 C CA . LYS B 1 95 ? 0.479 18.031 6.242 1 98.69 95 LYS B CA 1
ATOM 2222 C C . LYS B 1 95 ? -0.165 16.875 6.98 1 98.69 95 LYS B C 1
ATOM 2224 O O . LYS B 1 95 ? -1.375 16.656 6.879 1 98.69 95 LYS B O 1
ATOM 2229 N N . ILE B 1 96 ? 0.631 16.047 7.625 1 98.88 96 ILE B N 1
ATOM 2230 C CA . ILE B 1 96 ? 0.215 15.07 8.625 1 98.88 96 ILE B CA 1
ATOM 2231 C C . ILE B 1 96 ? 0.735 15.484 10 1 98.88 96 ILE B C 1
ATOM 2233 O O . ILE B 1 96 ? 1.944 15.477 10.242 1 98.88 96 ILE B O 1
ATOM 2237 N N . ALA B 1 97 ? -0.177 15.852 10.883 1 98.94 97 ALA B N 1
ATOM 2238 C CA . ALA B 1 97 ? 0.217 16.391 12.188 1 98.94 97 ALA B CA 1
ATOM 2239 C C . ALA B 1 97 ? -0.315 15.508 13.32 1 98.94 97 ALA B C 1
ATOM 2241 O O . ALA B 1 97 ? -1.524 15.297 13.43 1 98.94 97 ALA B O 1
ATOM 2242 N N . LEU B 1 98 ? 0.552 14.953 14.117 1 98.94 98 LEU B N 1
ATOM 2243 C CA . LEU B 1 98 ? 0.203 14.203 15.312 1 98.94 98 LEU B CA 1
ATOM 2244 C C . LEU B 1 98 ? 0.49 15.016 16.562 1 98.94 98 LEU B C 1
ATOM 2246 O O . LEU B 1 98 ? 1.553 15.633 16.688 1 98.94 98 LEU B O 1
ATOM 2250 N N . GLY B 1 99 ? -0.443 15.07 17.484 1 98.88 99 GLY B N 1
ATOM 2251 C CA . GLY B 1 99 ? -0.253 15.75 18.766 1 98.88 99 GLY B CA 1
ATOM 2252 C C . GLY B 1 99 ? 0.694 15.023 19.688 1 98.88 99 GLY B C 1
ATOM 2253 O O . GLY B 1 99 ? 1.524 14.227 19.25 1 98.88 99 GLY B O 1
ATOM 2254 N N . ASP B 1 100 ? 0.61 15.32 21.016 1 98.94 100 ASP B N 1
ATOM 2255 C CA . ASP B 1 100 ? 1.465 14.719 22.031 1 98.94 100 ASP B CA 1
ATOM 2256 C C . ASP B 1 100 ? 0.98 13.312 22.391 1 98.94 100 ASP B C 1
ATOM 2258 O O . ASP B 1 100 ? -0.225 13.07 22.453 1 98.94 100 ASP B O 1
ATOM 2262 N N . ASN B 1 101 ? 1.912 12.391 22.625 1 98.88 101 ASN B N 1
ATOM 2263 C CA . ASN B 1 101 ? 1.613 11.078 23.188 1 98.88 101 ASN B CA 1
ATOM 2264 C C . ASN B 1 101 ? 0.7 10.273 22.266 1 98.88 101 ASN B C 1
ATOM 2266 O O . ASN B 1 101 ? -0.31 9.727 22.719 1 98.88 101 ASN B O 1
ATOM 2270 N N . VAL B 1 102 ? 1.015 10.297 21.078 1 98.94 102 VAL B N 1
ATOM 2271 C CA . VAL B 1 102 ? 0.3 9.477 20.094 1 98.94 102 VAL B CA 1
ATOM 2272 C C . VAL B 1 102 ? 1.058 8.172 19.859 1 98.94 102 VAL B C 1
ATOM 2274 O O . VAL B 1 102 ? 2.273 8.18 19.656 1 98.94 102 VAL B O 1
ATOM 2277 N N . PHE B 1 103 ? 0.373 7.02 19.938 1 98.94 103 PHE B N 1
ATOM 2278 C CA . PHE B 1 103 ? 0.932 5.695 19.703 1 98.94 103 PHE B CA 1
ATOM 2279 C C . PHE B 1 103 ? 0.326 5.07 18.453 1 98.94 103 PHE B C 1
ATOM 2281 O O . PHE B 1 103 ? -0.881 4.82 18.406 1 98.94 103 PHE B O 1
ATOM 2288 N N . VAL B 1 104 ? 1.14 4.777 17.5 1 98.94 104 VAL B N 1
ATOM 2289 C CA . VAL B 1 104 ? 0.691 4.223 16.234 1 98.94 104 VAL B CA 1
ATOM 2290 C C . VAL B 1 104 ? 1.109 2.756 16.141 1 98.94 104 VAL B C 1
ATOM 2292 O O . VAL B 1 104 ? 2.301 2.441 16.156 1 98.94 104 VAL B O 1
ATOM 2295 N N . GLY B 1 105 ? 0.152 1.856 16 1 98.88 105 GLY B N 1
ATOM 2296 C CA . GLY B 1 105 ? 0.434 0.439 15.844 1 98.88 105 GLY B CA 1
ATOM 2297 C C . GLY B 1 105 ? 1.076 0.111 14.508 1 98.88 105 GLY B C 1
ATOM 2298 O O . GLY B 1 105 ? 1.204 0.981 13.641 1 98.88 105 GLY B O 1
ATOM 2299 N N . PRO B 1 106 ? 1.497 -1.167 14.352 1 98.81 106 PRO B N 1
ATOM 2300 C CA . PRO B 1 106 ? 2.238 -1.549 13.148 1 98.81 106 PRO B CA 1
ATOM 2301 C C . PRO B 1 106 ? 1.366 -1.548 11.891 1 98.81 106 PRO B C 1
ATOM 2303 O O . PRO B 1 106 ? 0.164 -1.816 11.977 1 98.81 106 PRO B O 1
ATOM 2306 N N . SER B 1 107 ? 2.01 -1.203 10.758 1 98.5 107 SER B N 1
ATOM 2307 C CA . SER B 1 107 ? 1.418 -1.31 9.43 1 98.5 107 SER B CA 1
ATOM 2308 C C . SER B 1 107 ? 0.25 -0.342 9.266 1 98.5 107 SER B C 1
ATOM 2310 O O . SER B 1 107 ? -0.691 -0.617 8.523 1 98.5 107 SER B O 1
ATOM 2312 N N . THR B 1 108 ? 0.226 0.697 10.109 1 98.75 108 THR B N 1
ATOM 2313 C CA . THR B 1 108 ? -0.765 1.762 10 1 98.75 108 THR B CA 1
ATOM 2314 C C . THR B 1 108 ? -0.324 2.811 8.984 1 98.75 108 THR B C 1
ATOM 2316 O O . THR B 1 108 ? 0.863 3.131 8.891 1 98.75 108 THR B O 1
ATOM 2319 N N . GLY B 1 109 ? -1.237 3.277 8.172 1 98.81 109 GLY B N 1
ATOM 2320 C CA . GLY B 1 109 ? -0.933 4.254 7.141 1 98.81 109 GLY B CA 1
ATOM 2321 C C . GLY B 1 109 ? -1.743 5.531 7.27 1 98.81 109 GLY B C 1
ATOM 2322 O O . GLY B 1 109 ? -2.916 5.492 7.648 1 98.81 109 GLY B O 1
ATOM 2323 N N . PHE B 1 110 ? -1.126 6.691 7.004 1 98.94 110 PHE B N 1
ATOM 2324 C CA . PHE B 1 110 ? -1.745 8.008 6.863 1 98.94 110 PHE B CA 1
ATOM 2325 C C . PHE B 1 110 ? -1.64 8.5 5.426 1 98.94 110 PHE B C 1
ATOM 2327 O O . PHE B 1 110 ? -0.544 8.805 4.949 1 98.94 110 PHE B O 1
ATOM 2334 N N . TYR B 1 111 ? -2.729 8.586 4.746 1 98.75 111 TYR B N 1
ATOM 2335 C CA . TYR B 1 111 ? -2.748 8.828 3.307 1 98.75 111 TYR B CA 1
ATOM 2336 C C . TYR B 1 111 ? -3.447 10.141 2.979 1 98.75 111 TYR B C 1
ATOM 2338 O O . TYR B 1 111 ? -4.672 10.234 3.053 1 98.75 111 TYR B O 1
ATOM 2346 N N . THR B 1 112 ? -2.719 11.125 2.518 1 98.69 112 THR B N 1
ATOM 2347 C CA . THR B 1 112 ? -3.299 12.438 2.256 1 98.69 112 THR B CA 1
ATOM 2348 C C . THR B 1 112 ? -3.797 12.531 0.815 1 98.69 112 THR B C 1
ATOM 2350 O O . THR B 1 112 ? -4.531 13.461 0.465 1 98.69 112 THR B O 1
ATOM 2353 N N . ALA B 1 113 ? -3.416 11.578 -0.025 1 97.44 113 ALA B N 1
ATOM 2354 C CA . ALA B 1 113 ? -3.592 11.727 -1.468 1 97.44 113 ALA B CA 1
ATOM 2355 C C . ALA B 1 113 ? -4.98 11.258 -1.899 1 97.44 113 ALA B C 1
ATOM 2357 O O . ALA B 1 113 ? -5.48 10.242 -1.413 1 97.44 113 ALA B O 1
ATOM 2358 N N . ASN B 1 114 ? -5.543 11.984 -2.738 1 95.81 114 ASN B N 1
ATOM 2359 C CA . ASN B 1 114 ? -6.719 11.617 -3.52 1 95.81 114 ASN B CA 1
ATOM 2360 C C . ASN B 1 114 ? -6.445 11.711 -5.02 1 95.81 114 ASN B C 1
ATOM 2362 O O . ASN B 1 114 ? -5.609 12.5 -5.457 1 95.81 114 ASN B O 1
ATOM 2366 N N . HIS B 1 115 ? -7.062 10.844 -5.75 1 96.44 115 HIS B N 1
ATOM 2367 C CA . HIS B 1 115 ? -7.047 10.891 -7.211 1 96.44 115 HIS B CA 1
ATOM 2368 C C . HIS B 1 115 ? -8.453 11.047 -7.77 1 96.44 115 HIS B C 1
ATOM 2370 O O . HIS B 1 115 ? -9.438 10.688 -7.109 1 96.44 115 HIS B O 1
ATOM 2376 N N . PRO B 1 116 ? -8.539 11.555 -9 1 95.75 116 PRO B N 1
ATOM 2377 C CA . PRO B 1 116 ? -9.859 11.57 -9.633 1 95.75 116 PRO B CA 1
ATOM 2378 C C . PRO B 1 116 ? -10.453 10.172 -9.789 1 95.75 116 PRO B C 1
ATOM 2380 O O . PRO B 1 116 ? -9.734 9.219 -10.094 1 95.75 116 PRO B O 1
ATOM 2383 N N . LEU B 1 117 ? -11.797 10.055 -9.617 1 95.5 117 LEU B N 1
ATOM 2384 C CA . LEU B 1 117 ? -12.469 8.766 -9.805 1 95.5 117 LEU B CA 1
ATOM 2385 C C . LEU B 1 117 ? -12.57 8.422 -11.289 1 95.5 117 LEU B C 1
ATOM 2387 O O . LEU B 1 117 ? -12.492 7.25 -11.664 1 95.5 117 LEU B O 1
ATOM 2391 N N . ASP B 1 118 ? -12.781 9.492 -12.062 1 95.75 118 ASP B N 1
ATOM 2392 C CA . ASP B 1 118 ? -12.781 9.273 -13.508 1 95.75 118 ASP B CA 1
ATOM 2393 C C . ASP B 1 118 ? -11.367 9.008 -14.016 1 95.75 118 ASP B C 1
ATOM 2395 O O . ASP B 1 118 ? -10.438 9.758 -13.727 1 95.75 118 ASP B O 1
ATOM 2399 N N . TYR B 1 119 ? -11.195 8 -14.789 1 96 119 TYR B N 1
ATOM 2400 C CA . TYR B 1 119 ? -9.852 7.504 -15.078 1 96 119 TYR B CA 1
ATOM 2401 C C . TYR B 1 119 ? -9.141 8.406 -16.078 1 96 119 TYR B C 1
ATOM 2403 O O . TYR B 1 119 ? -7.91 8.422 -16.141 1 96 119 TYR B O 1
ATOM 2411 N N . LYS B 1 120 ? -9.859 9.172 -17.016 1 95.56 120 LYS B N 1
ATOM 2412 C CA . LYS B 1 120 ? -9.188 10.07 -17.953 1 95.56 120 LYS B CA 1
ATOM 2413 C C . LYS B 1 120 ? -8.375 11.133 -17.219 1 95.56 120 LYS B C 1
ATOM 2415 O O . LYS B 1 120 ? -7.199 11.328 -17.516 1 95.56 120 LYS B O 1
ATOM 2420 N N . ARG B 1 121 ? -9.055 11.719 -16.234 1 95 121 ARG B N 1
ATOM 2421 C CA . ARG B 1 121 ? -8.367 12.719 -15.414 1 95 121 ARG B CA 1
ATOM 2422 C C . ARG B 1 121 ? -7.301 12.07 -14.539 1 95 121 ARG B C 1
ATOM 2424 O O . ARG B 1 121 ? -6.211 12.625 -14.375 1 95 121 ARG B O 1
ATOM 2431 N N . ARG B 1 122 ? -7.602 10.914 -13.961 1 96.25 122 ARG B N 1
ATOM 2432 C CA . ARG B 1 122 ? -6.641 10.203 -13.117 1 96.25 122 ARG B CA 1
ATOM 2433 C C . ARG B 1 122 ? -5.371 9.875 -13.891 1 96.25 122 ARG B C 1
ATOM 2435 O O . ARG B 1 122 ? -4.262 10.047 -13.383 1 96.25 122 ARG B O 1
ATOM 2442 N N . ASN B 1 123 ? -5.496 9.492 -15.117 1 96.38 123 ASN B N 1
ATOM 2443 C CA . ASN B 1 123 ? -4.367 9.062 -15.93 1 96.38 123 ASN B CA 1
ATOM 2444 C C . ASN B 1 123 ? -3.5 10.242 -16.359 1 96.38 123 ASN B C 1
ATOM 2446 O O . ASN B 1 123 ? -2.381 10.062 -16.844 1 96.38 123 ASN B O 1
ATOM 2450 N N . GLU B 1 124 ? -3.979 11.438 -16.156 1 94.62 124 GLU B N 1
ATOM 2451 C CA . GLU B 1 124 ? -3.184 12.625 -16.422 1 94.62 124 GLU B CA 1
ATOM 2452 C C . GLU B 1 124 ? -2.182 12.891 -15.305 1 94.62 124 GLU B C 1
ATOM 2454 O O . GLU B 1 124 ? -1.345 13.797 -15.414 1 94.62 124 GLU B O 1
ATOM 2459 N N . GLY B 1 125 ? -2.299 12.164 -14.25 1 94.38 125 GLY B N 1
ATOM 2460 C CA . GLY B 1 125 ? -1.34 12.266 -13.164 1 94.38 125 GLY B CA 1
ATOM 2461 C C . GLY B 1 125 ? -1.794 13.195 -12.055 1 94.38 125 GLY B C 1
ATOM 2462 O O . GLY B 1 125 ? -1.005 13.562 -11.18 1 94.38 125 GLY B O 1
ATOM 2463 N N . LEU B 1 126 ? -3.033 13.531 -12.062 1 95.5 126 LEU B N 1
ATOM 2464 C CA . LEU B 1 126 ? -3.551 14.508 -11.109 1 95.5 126 LEU B CA 1
ATOM 2465 C C . LEU B 1 126 ? -3.756 13.875 -9.734 1 95.5 126 LEU B C 1
ATOM 2467 O O . LEU B 1 126 ? -4.23 12.742 -9.633 1 95.5 126 LEU B O 1
ATOM 2471 N N . GLU B 1 127 ? -3.379 14.625 -8.727 1 97.06 127 GLU B N 1
ATOM 2472 C CA . GLU B 1 127 ? -3.553 14.273 -7.324 1 97.06 127 GLU B CA 1
ATOM 2473 C C . GLU B 1 127 ? -3.963 15.484 -6.5 1 97.06 127 GLU B C 1
ATOM 2475 O O . GLU B 1 127 ? -3.629 16.625 -6.848 1 97.06 127 GLU B O 1
ATOM 2480 N N . LYS B 1 128 ? -4.789 15.312 -5.602 1 97.94 128 LYS B N 1
ATOM 2481 C CA . LYS B 1 128 ? -5.105 16.312 -4.586 1 97.94 128 LYS B CA 1
ATOM 2482 C C . LYS B 1 128 ? -4.852 15.766 -3.184 1 97.94 128 LYS B C 1
ATOM 2484 O O . LYS B 1 128 ? -5.379 14.711 -2.814 1 97.94 128 LYS B O 1
ATOM 2489 N N . ALA B 1 129 ? -3.99 16.484 -2.453 1 98.31 129 ALA B N 1
ATOM 2490 C CA . ALA B 1 129 ? -3.641 16.031 -1.11 1 98.31 129 ALA B CA 1
ATOM 2491 C C . ALA B 1 129 ? -4.336 16.875 -0.046 1 98.31 129 ALA B C 1
ATOM 2493 O O . ALA B 1 129 ? -4.328 18.094 -0.119 1 98.31 129 ALA B O 1
ATOM 2494 N N . LEU B 1 130 ? -4.977 16.219 0.898 1 98.5 130 LEU B N 1
ATOM 2495 C CA . LEU B 1 130 ? -5.648 16.875 2.006 1 98.5 130 LEU B CA 1
ATOM 2496 C C . LEU B 1 130 ? -4.992 16.531 3.336 1 98.5 130 LEU B C 1
ATOM 2498 O O . LEU B 1 130 ? -4.598 15.383 3.551 1 98.5 130 LEU B O 1
ATOM 2502 N N . PRO B 1 131 ? -4.926 17.5 4.23 1 98.81 131 PRO B N 1
ATOM 2503 C CA . PRO B 1 131 ? -4.195 17.281 5.48 1 98.81 131 PRO B CA 1
ATOM 2504 C C . PRO B 1 131 ? -4.914 16.312 6.418 1 98.81 131 PRO B C 1
ATOM 2506 O O . PRO B 1 131 ? -6.137 16.156 6.332 1 98.81 131 PRO B O 1
ATOM 2509 N N . ILE B 1 132 ? -4.172 15.602 7.27 1 98.94 132 ILE B N 1
ATOM 2510 C CA . ILE B 1 132 ? -4.645 14.742 8.352 1 98.94 132 ILE B CA 1
ATOM 2511 C C . ILE B 1 132 ? -4.176 15.297 9.695 1 98.94 132 ILE B C 1
ATOM 2513 O O . ILE B 1 132 ? -2.996 15.609 9.867 1 98.94 132 ILE B O 1
ATOM 2517 N N . THR B 1 133 ? -5.082 15.453 10.625 1 98.94 133 THR B N 1
ATOM 2518 C CA . THR B 1 133 ? -4.766 16 11.945 1 98.94 133 THR B CA 1
ATOM 2519 C C . THR B 1 133 ? -5.176 15.031 13.047 1 98.94 133 THR B C 1
ATOM 2521 O O . THR B 1 133 ? -6.332 14.609 13.117 1 98.94 133 THR B O 1
ATOM 2524 N N . ILE B 1 134 ? -4.234 14.648 13.875 1 98.94 134 ILE B N 1
ATOM 2525 C CA . ILE B 1 134 ? -4.445 13.75 15.008 1 98.94 134 ILE B CA 1
ATOM 2526 C C . ILE B 1 134 ? -4.242 14.5 16.312 1 98.94 134 ILE B C 1
ATOM 2528 O O . ILE B 1 134 ? -3.199 15.133 16.516 1 98.94 134 ILE B O 1
ATOM 2532 N N . GLY B 1 135 ? -5.168 14.477 17.203 1 98.94 135 GLY B N 1
ATOM 2533 C CA . GLY B 1 135 ? -5.059 15.117 18.5 1 98.94 135 GLY B CA 1
ATOM 2534 C C . GLY B 1 135 ? -4.086 14.414 19.438 1 98.94 135 GLY B C 1
ATOM 2535 O O . GLY B 1 135 ? -3.359 13.508 19.016 1 98.94 135 GLY B O 1
ATOM 2536 N N . ASP B 1 136 ? -4.078 14.836 20.75 1 98.88 136 ASP B N 1
ATOM 2537 C CA . ASP B 1 136 ? -3.199 14.273 21.766 1 98.88 136 ASP B CA 1
ATOM 2538 C C . ASP B 1 136 ? -3.748 12.945 22.297 1 98.88 136 ASP B C 1
ATOM 2540 O O . ASP B 1 136 ? -4.961 12.727 22.281 1 98.88 136 ASP B O 1
ATOM 2544 N N . ASN B 1 137 ? -2.852 12.039 22.719 1 98.88 137 ASN B N 1
ATOM 2545 C CA . ASN B 1 137 ? -3.221 10.836 23.469 1 98.88 137 ASN B CA 1
ATOM 2546 C C . ASN B 1 137 ? -4.07 9.891 22.609 1 98.88 137 ASN B C 1
ATOM 2548 O O . ASN B 1 137 ? -5.047 9.32 23.094 1 98.88 137 ASN B O 1
ATOM 2552 N N . VAL B 1 138 ? -3.797 9.82 21.391 1 98.94 138 VAL B N 1
ATOM 2553 C CA . VAL B 1 138 ? -4.52 8.922 20.5 1 98.94 138 VAL B CA 1
ATOM 2554 C C . VAL B 1 138 ? -3.738 7.621 20.328 1 98.94 138 VAL B C 1
ATOM 2556 O O . VAL B 1 138 ? -2.514 7.637 20.188 1 98.94 138 VAL B O 1
ATOM 2559 N N . TRP B 1 139 ? -4.414 6.508 20.344 1 98.94 139 TRP B N 1
ATOM 2560 C CA . TRP B 1 139 ? -3.834 5.188 20.125 1 98.94 139 TRP B CA 1
ATOM 2561 C C . TRP B 1 139 ? -4.434 4.531 18.891 1 98.94 139 TRP B C 1
ATOM 2563 O O . TRP B 1 139 ? -5.656 4.387 18.781 1 98.94 139 TRP B O 1
ATOM 2573 N N . PHE B 1 140 ? -3.613 4.195 17.938 1 98.94 140 PHE B N 1
ATOM 2574 C CA . PHE B 1 140 ? -4.012 3.416 16.766 1 98.94 140 PHE B CA 1
ATOM 2575 C C . PHE B 1 140 ? -3.615 1.953 16.938 1 98.94 140 PHE B C 1
ATOM 2577 O O . PHE B 1 140 ? -2.445 1.644 17.172 1 98.94 140 PHE B O 1
ATOM 2584 N N . GLY B 1 141 ? -4.57 1.055 16.75 1 98.75 141 GLY B N 1
ATOM 2585 C CA . GLY B 1 141 ? -4.223 -0.35 16.609 1 98.75 141 GLY B CA 1
ATOM 2586 C C . GLY B 1 141 ? -3.457 -0.649 15.336 1 98.75 141 GLY B C 1
ATOM 2587 O O . GLY B 1 141 ? -2.98 0.267 14.664 1 98.75 141 GLY B O 1
ATOM 2588 N N . ALA B 1 142 ? -3.309 -1.953 15.055 1 98.69 142 ALA B N 1
ATOM 2589 C CA . ALA B 1 142 ? -2.547 -2.381 13.883 1 98.69 142 ALA B CA 1
ATOM 2590 C C . ALA B 1 142 ? -3.373 -2.24 12.609 1 98.69 142 ALA B C 1
ATOM 2592 O O . ALA B 1 142 ? -4.598 -2.375 12.641 1 98.69 142 ALA B O 1
ATOM 2593 N N . ASN B 1 143 ? -2.623 -1.916 11.469 1 98.25 143 ASN B N 1
ATOM 2594 C CA . ASN B 1 143 ? -3.207 -1.976 10.133 1 98.25 143 ASN B CA 1
ATOM 2595 C C . ASN B 1 143 ? -4.367 -0.996 9.984 1 98.25 143 ASN B C 1
ATOM 2597 O O . ASN B 1 143 ? -5.395 -1.326 9.383 1 98.25 143 ASN B O 1
ATOM 2601 N N . VAL B 1 144 ? -4.289 0.154 10.617 1 98.81 144 VAL B N 1
ATOM 2602 C CA . VAL B 1 144 ? -5.289 1.204 10.453 1 98.81 144 VAL B CA 1
ATOM 2603 C C . VAL B 1 144 ? -4.938 2.059 9.234 1 98.81 144 VAL B C 1
ATOM 2605 O O . VAL B 1 144 ? -3.762 2.309 8.961 1 98.81 144 VAL B O 1
ATOM 2608 N N . ASN B 1 145 ? -5.902 2.477 8.453 1 98.81 145 ASN B N 1
ATOM 2609 C CA . ASN B 1 145 ? -5.77 3.414 7.34 1 98.81 145 ASN B CA 1
ATOM 2610 C C . ASN B 1 145 ? -6.496 4.727 7.625 1 98.81 145 ASN B C 1
ATOM 2612 O O . ASN B 1 145 ? -7.711 4.734 7.836 1 98.81 145 ASN B O 1
ATOM 2616 N N . VAL B 1 146 ? -5.797 5.789 7.695 1 98.94 146 VAL B N 1
ATOM 2617 C CA . VAL B 1 146 ? -6.414 7.102 7.848 1 98.94 146 VAL B CA 1
ATOM 2618 C C . VAL B 1 146 ? -6.438 7.828 6.504 1 98.94 146 VAL B C 1
ATOM 2620 O O . VAL B 1 146 ? -5.391 8.023 5.883 1 98.94 146 VAL B O 1
ATOM 2623 N N . MET B 1 147 ? -7.582 8.273 6.094 1 98.75 147 MET B N 1
ATOM 2624 C CA . MET B 1 147 ? -7.777 8.766 4.73 1 98.75 147 MET B CA 1
ATOM 2625 C C . MET B 1 147 ? -7.621 10.281 4.672 1 98.75 147 MET B C 1
ATOM 2627 O O . MET B 1 147 ? -7.453 10.93 5.707 1 98.75 147 MET B O 1
ATOM 2631 N N . PRO B 1 148 ? -7.617 10.828 3.453 1 98.69 148 PRO B N 1
ATOM 2632 C CA . PRO B 1 148 ? -7.309 12.25 3.277 1 98.69 148 PRO B CA 1
ATOM 2633 C C . PRO B 1 148 ? -8.312 13.164 3.975 1 98.69 148 PRO B C 1
ATOM 2635 O O . PRO B 1 148 ? -9.523 12.945 3.881 1 98.69 148 PRO B O 1
ATOM 2638 N N . GLY B 1 149 ? -7.801 14.164 4.688 1 98.69 149 GLY B N 1
ATOM 2639 C CA . GLY B 1 149 ? -8.633 15.234 5.211 1 98.69 149 GLY B CA 1
ATOM 2640 C C . GLY B 1 149 ? -9.211 14.922 6.582 1 98.69 149 GLY B C 1
ATOM 2641 O O . GLY B 1 149 ? -9.953 15.727 7.148 1 98.69 149 GLY B O 1
ATOM 2642 N N . VAL B 1 150 ? -8.898 13.805 7.145 1 98.88 150 VAL B N 1
ATOM 2643 C CA . VAL B 1 150 ? -9.523 13.328 8.375 1 98.88 150 VAL B CA 1
ATOM 2644 C C . VAL B 1 150 ? -8.898 14.023 9.578 1 98.88 150 VAL B C 1
ATOM 2646 O O . VAL B 1 150 ? -7.68 14.203 9.633 1 98.88 150 VAL B O 1
ATOM 2649 N N . THR B 1 151 ? -9.695 14.391 10.5 1 98.94 151 THR B N 1
ATOM 2650 C CA . THR B 1 151 ? -9.281 14.844 11.828 1 98.94 151 THR B CA 1
ATOM 2651 C C . THR B 1 151 ? -9.719 13.859 12.898 1 98.94 151 THR B C 1
ATOM 2653 O O . THR B 1 151 ? -10.891 13.477 12.953 1 98.94 151 THR B O 1
ATOM 2656 N N . ILE B 1 152 ? -8.82 13.398 13.711 1 98.94 152 ILE B N 1
ATOM 2657 C CA . ILE B 1 152 ? -9.133 12.523 14.836 1 98.94 152 ILE B CA 1
ATOM 2658 C C . ILE B 1 152 ? -8.898 13.266 16.156 1 98.94 152 ILE B C 1
ATOM 2660 O O . ILE B 1 152 ? -7.793 13.758 16.406 1 98.94 152 ILE B O 1
ATOM 2664 N N . GLY B 1 153 ? -9.891 13.344 16.969 1 98.94 153 GLY B N 1
ATOM 2665 C CA . GLY B 1 153 ? -9.828 14.086 18.219 1 98.94 153 GLY B CA 1
ATOM 2666 C C . GLY B 1 153 ? -8.938 13.438 19.25 1 98.94 153 GLY B C 1
ATOM 2667 O O . GLY B 1 153 ? -8.656 12.242 19.172 1 98.94 153 GLY B O 1
ATOM 2668 N N . SER B 1 154 ? -8.602 14.258 20.25 1 98.88 154 SER B N 1
ATOM 2669 C CA . SER B 1 154 ? -7.738 13.781 21.328 1 98.88 154 SER B CA 1
ATOM 2670 C C . SER B 1 154 ? -8.406 12.656 22.125 1 98.88 154 SER B C 1
ATOM 2672 O O . SER B 1 154 ? -9.633 12.625 22.25 1 98.88 154 SER B O 1
ATOM 2674 N N . GLY B 1 155 ? -7.625 11.742 22.578 1 98.81 155 GLY B N 1
ATOM 2675 C CA . GLY B 1 155 ? -8.094 10.703 23.484 1 98.81 155 GLY B CA 1
ATOM 2676 C C . GLY B 1 155 ? -8.742 9.531 22.766 1 98.81 155 GLY B C 1
ATOM 2677 O O . GLY B 1 155 ? -9.305 8.641 23.406 1 98.81 155 GLY B O 1
ATOM 2678 N N . CYS B 1 156 ? -8.672 9.492 21.469 1 98.94 156 CYS B N 1
ATOM 2679 C CA . CYS B 1 156 ? -9.359 8.461 20.703 1 98.94 156 CYS B CA 1
ATOM 2680 C C . CYS B 1 156 ? -8.539 7.172 20.672 1 98.94 156 CYS B C 1
ATOM 2682 O O . CYS B 1 156 ? -7.316 7.203 20.781 1 98.94 156 CYS B O 1
ATOM 2684 N N . VAL B 1 157 ? -9.188 6.09 20.578 1 98.94 157 VAL B N 1
ATOM 2685 C CA . VAL B 1 157 ? -8.625 4.785 20.25 1 98.94 157 VAL B CA 1
ATOM 2686 C C . VAL B 1 157 ? -9.234 4.266 18.938 1 98.94 157 VAL B C 1
ATOM 2688 O O . VAL B 1 157 ? -10.453 4.145 18.828 1 98.94 157 VAL B O 1
ATOM 2691 N N . ILE B 1 158 ? -8.43 4.047 17.984 1 98.94 158 ILE B N 1
ATOM 2692 C CA . ILE B 1 158 ? -8.875 3.471 16.719 1 98.94 158 ILE B CA 1
ATOM 2693 C C . ILE B 1 158 ? -8.508 1.989 16.672 1 98.94 158 ILE B C 1
ATOM 2695 O O . ILE B 1 158 ? -7.328 1.632 16.703 1 98.94 158 ILE B O 1
ATOM 2699 N N . ALA B 1 159 ? -9.461 1.134 16.531 1 98.88 159 ALA B N 1
ATOM 2700 C CA . ALA B 1 159 ? -9.242 -0.31 16.578 1 98.88 159 ALA B CA 1
ATOM 2701 C C . ALA B 1 159 ? -8.5 -0.792 15.328 1 98.88 159 ALA B C 1
ATOM 2703 O O . ALA B 1 159 ? -8.617 -0.194 14.258 1 98.88 159 ALA B O 1
ATOM 2704 N N . SER B 1 160 ? -7.848 -1.919 15.539 1 98.56 160 SER B N 1
ATOM 2705 C CA . SER B 1 160 ? -7.047 -2.506 14.469 1 98.56 160 SER B CA 1
ATOM 2706 C C . SER B 1 160 ? -7.895 -2.771 13.227 1 98.56 160 SER B C 1
ATOM 2708 O O . SER B 1 160 ? -9.047 -3.189 13.336 1 98.56 160 SER B O 1
ATOM 2710 N N . GLY B 1 161 ? -7.223 -2.521 12.086 1 98 161 GLY B N 1
ATOM 2711 C CA . GLY B 1 161 ? -7.836 -2.871 10.812 1 98 161 GLY B CA 1
ATOM 2712 C C . GLY B 1 161 ? -8.812 -1.821 10.312 1 98 161 GLY B C 1
ATOM 2713 O O . GLY B 1 161 ? -9.367 -1.954 9.219 1 98 161 GLY B O 1
ATOM 2714 N N . SER B 1 162 ? -9.008 -0.733 11.055 1 98.75 162 SER B N 1
ATOM 2715 C CA . SER B 1 162 ? -10.023 0.256 10.719 1 98.75 162 SER B CA 1
ATOM 2716 C C . SER B 1 162 ? -9.602 1.1 9.516 1 98.75 162 SER B C 1
ATOM 2718 O O . SER B 1 162 ? -8.414 1.327 9.297 1 98.75 162 SER B O 1
ATOM 2720 N N . VAL B 1 163 ? -10.562 1.502 8.711 1 98.81 163 VAL B N 1
ATOM 2721 C CA . VAL B 1 163 ? -10.375 2.516 7.676 1 98.81 163 VAL B CA 1
ATOM 2722 C C . VAL B 1 163 ? -11.141 3.783 8.055 1 98.81 163 VAL B C 1
ATOM 2724 O O . VAL B 1 163 ? -12.367 3.822 7.973 1 98.81 163 VAL B O 1
ATOM 2727 N N . VAL B 1 164 ? -10.414 4.812 8.438 1 98.88 164 VAL B N 1
ATOM 2728 C CA . VAL B 1 164 ? -11.008 6.051 8.93 1 98.88 164 VAL B CA 1
ATOM 2729 C C . VAL B 1 164 ? -11.242 7.012 7.766 1 98.88 164 VAL B C 1
ATOM 2731 O O . VAL B 1 164 ? -10.289 7.559 7.207 1 98.88 164 VAL B O 1
ATOM 2734 N N . THR B 1 165 ? -12.461 7.277 7.441 1 98.38 165 THR B N 1
ATOM 2735 C CA . THR B 1 165 ? -12.789 8.07 6.262 1 98.38 165 THR B CA 1
ATOM 2736 C C . THR B 1 165 ? -13.445 9.391 6.668 1 98.38 165 THR B C 1
ATOM 2738 O O . THR B 1 165 ? -13.664 10.266 5.828 1 98.38 165 THR B O 1
ATOM 2741 N N . HIS B 1 166 ? -13.812 9.484 7.898 1 98.31 166 HIS B N 1
ATOM 2742 C CA . HIS B 1 166 ? -14.43 10.695 8.43 1 98.31 166 HIS B CA 1
ATOM 2743 C C . HIS B 1 166 ? -13.852 11.055 9.797 1 98.31 166 HIS B C 1
ATOM 2745 O O . HIS B 1 166 ? -13.219 10.219 10.445 1 98.31 166 HIS B O 1
ATOM 2751 N N . ASP B 1 167 ? -14.148 12.273 10.141 1 98.88 167 ASP B N 1
ATOM 2752 C CA . ASP B 1 167 ? -13.617 12.773 11.406 1 98.88 167 ASP B CA 1
ATOM 2753 C C . ASP B 1 167 ? -14.125 11.945 12.586 1 98.88 167 ASP B C 1
ATOM 2755 O O . ASP B 1 167 ? -15.266 11.477 12.57 1 98.88 167 ASP B O 1
ATOM 2759 N N . ILE B 1 168 ? -13.281 11.734 13.602 1 98.94 168 ILE B N 1
ATOM 2760 C CA . ILE B 1 168 ? -13.625 11.039 14.836 1 98.94 168 ILE B CA 1
ATOM 2761 C C . ILE B 1 168 ? -13.609 12.023 16 1 98.94 168 ILE B C 1
ATOM 2763 O O . ILE B 1 168 ? -12.594 12.672 16.266 1 98.94 168 ILE B O 1
ATOM 2767 N N . PRO B 1 169 ? -14.695 12.219 16.703 1 98.81 169 PRO B N 1
ATOM 2768 C CA . PRO B 1 169 ? -14.734 13.148 17.828 1 98.81 169 PRO B CA 1
ATOM 2769 C C . PRO B 1 169 ? -13.82 12.727 18.984 1 98.81 169 PRO B C 1
ATOM 2771 O O . PRO B 1 169 ? -13.469 11.555 19.094 1 98.81 169 PRO B O 1
ATOM 2774 N N . VAL B 1 170 ? -13.531 13.703 19.797 1 98.75 170 VAL B N 1
ATOM 2775 C CA . VAL B 1 170 ? -12.633 13.477 20.938 1 98.75 170 VAL B CA 1
ATOM 2776 C C . VAL B 1 170 ? -13.156 12.328 21.781 1 98.75 170 VAL B C 1
ATOM 2778 O O . VAL B 1 170 ? -14.367 12.086 21.844 1 98.75 170 VAL B O 1
ATOM 2781 N N . ASN B 1 171 ? -12.234 11.578 22.391 1 98.75 171 ASN B N 1
ATOM 2782 C CA . ASN B 1 171 ? -12.523 10.555 23.391 1 98.75 171 ASN B CA 1
ATOM 2783 C C . ASN B 1 171 ? -13.492 9.5 22.844 1 98.75 171 ASN B C 1
ATOM 2785 O O . ASN B 1 171 ? -14.469 9.148 23.5 1 98.75 171 ASN B O 1
ATOM 2789 N N . SER B 1 172 ? -13.195 9 21.641 1 98.81 172 SER B N 1
ATOM 2790 C CA . SER B 1 172 ? -14.016 7.973 21.016 1 98.81 172 SER B CA 1
ATOM 2791 C C . SER B 1 172 ? -13.227 6.688 20.797 1 98.81 172 SER B C 1
ATOM 2793 O O . SER B 1 172 ? -12.047 6.73 20.438 1 98.81 172 SER B O 1
ATOM 2795 N N . LEU B 1 173 ? -13.812 5.605 21.078 1 98.88 173 LEU B N 1
ATOM 2796 C CA . LEU B 1 173 ? -13.398 4.352 20.453 1 98.88 173 LEU B CA 1
ATOM 2797 C C . LEU B 1 173 ? -14.062 4.18 19.094 1 98.88 173 LEU B C 1
ATOM 2799 O O . LEU B 1 173 ? -15.289 4.27 18.969 1 98.88 173 LEU B O 1
ATOM 2803 N N . ALA B 1 174 ? -13.305 3.998 18.094 1 98.81 174 ALA B N 1
ATOM 2804 C CA . ALA B 1 174 ? -13.844 3.828 16.75 1 98.81 174 ALA B CA 1
ATOM 2805 C C . ALA B 1 174 ? -13.266 2.578 16.078 1 98.81 174 ALA B C 1
ATOM 2807 O O . ALA B 1 174 ? -12.164 2.148 16.406 1 98.81 174 ALA B O 1
ATOM 2808 N N . ALA B 1 175 ? -14.016 1.949 15.172 1 98.62 175 ALA B N 1
ATOM 2809 C CA . ALA B 1 175 ? -13.602 0.691 14.555 1 98.62 175 ALA B CA 1
ATOM 2810 C C . ALA B 1 175 ? -14.375 0.44 13.258 1 98.62 175 ALA B C 1
ATOM 2812 O O . ALA B 1 175 ? -15.461 0.989 13.055 1 98.62 175 ALA B O 1
ATOM 2813 N N . GLY B 1 176 ? -13.672 -0.315 12.414 1 97.62 176 GLY B N 1
ATOM 2814 C CA . GLY B 1 176 ? -14.43 -0.874 11.297 1 97.62 176 GLY B CA 1
ATOM 2815 C C . GLY B 1 176 ? -13.953 -0.385 9.945 1 97.62 176 GLY B C 1
ATOM 2816 O O . GLY B 1 176 ? -13.039 0.435 9.867 1 97.62 176 GLY B O 1
ATOM 2817 N N . VAL B 1 177 ? -14.57 -0.92 8.797 1 97.12 177 VAL B N 1
ATOM 2818 C CA . VAL B 1 177 ? -14.336 -0.583 7.398 1 97.12 177 VAL B CA 1
ATOM 2819 C C . VAL B 1 177 ? -15.664 -0.334 6.695 1 97.12 177 VAL B C 1
ATOM 2821 O O . VAL B 1 177 ? -16.359 -1.28 6.32 1 97.12 177 VAL B O 1
ATOM 2824 N N . PRO B 1 178 ? -16.078 0.875 6.602 1 95.81 178 PRO B N 1
ATOM 2825 C CA . PRO B 1 178 ? -15.461 2.104 7.105 1 95.81 178 PRO B CA 1
ATOM 2826 C C . PRO B 1 178 ? -15.57 2.24 8.625 1 95.81 178 PRO B C 1
ATOM 2828 O O . PRO B 1 178 ? -16.453 1.631 9.242 1 95.81 178 PRO B O 1
ATOM 2831 N N . CYS B 1 179 ? -14.711 2.973 9.148 1 98 179 CYS B N 1
ATOM 2832 C CA . CYS B 1 179 ? -14.602 3.184 10.586 1 98 179 CYS B CA 1
ATOM 2833 C C . CYS B 1 179 ? -15.773 4.004 11.109 1 98 179 CYS B C 1
ATOM 2835 O O . CYS B 1 179 ? -16.172 4.992 10.484 1 98 179 CYS B O 1
ATOM 2837 N N . GLN B 1 180 ? -16.297 3.58 12.188 1 98.12 180 GLN B N 1
ATOM 2838 C CA . GLN B 1 180 ? -17.375 4.293 12.883 1 98.12 180 GLN B CA 1
ATOM 2839 C C . GLN B 1 180 ? -17.078 4.383 14.383 1 98.12 180 GLN B C 1
ATOM 2841 O O . GLN B 1 180 ? -16.375 3.543 14.938 1 98.12 180 GLN B O 1
ATOM 2846 N N . VAL B 1 181 ? -17.703 5.441 14.984 1 98.69 181 VAL B N 1
ATOM 2847 C CA . VAL B 1 181 ? -17.609 5.559 16.438 1 98.69 181 VAL B CA 1
ATOM 2848 C C . VAL B 1 181 ? -18.391 4.43 17.109 1 98.69 181 VAL B C 1
ATOM 2850 O O . VAL B 1 181 ? -19.562 4.215 16.797 1 98.69 181 VAL B O 1
ATOM 2853 N N . VAL B 1 182 ? -17.797 3.693 17.969 1 98.62 182 VAL B N 1
ATOM 2854 C CA . VAL B 1 182 ? -18.422 2.617 18.719 1 98.62 182 VAL B CA 1
ATOM 2855 C C . VAL B 1 182 ? -19 3.166 20.031 1 98.62 182 VAL B C 1
ATOM 2857 O O . VAL B 1 182 ? -20.141 2.881 20.375 1 98.62 182 VAL B O 1
ATOM 2860 N N . ARG B 1 183 ? -18.172 3.941 20.75 1 98.12 183 ARG B N 1
ATOM 2861 C CA . ARG B 1 183 ? -18.594 4.547 22.016 1 98.12 183 ARG B CA 1
ATOM 2862 C C . ARG B 1 183 ? -17.625 5.637 22.453 1 98.12 183 ARG B C 1
ATOM 2864 O O . ARG B 1 183 ? -16.516 5.73 21.938 1 98.12 183 ARG B O 1
ATOM 2871 N N . LYS B 1 184 ? -18.109 6.387 23.469 1 97.88 184 LYS B N 1
ATOM 2872 C CA . LYS B 1 184 ? -17.25 7.387 24.094 1 97.88 184 LYS B CA 1
ATOM 2873 C C . LYS B 1 184 ? -16.359 6.75 25.172 1 97.88 184 LYS B C 1
ATOM 2875 O O . LYS B 1 184 ? -16.781 5.844 25.875 1 97.88 184 LYS B O 1
ATOM 2880 N N . ILE B 1 185 ? -15.172 7.145 25.25 1 97.94 185 ILE B N 1
ATOM 2881 C CA . ILE B 1 185 ? -14.258 6.711 26.297 1 97.94 185 ILE B CA 1
ATOM 2882 C C . ILE B 1 185 ? -14.234 7.738 27.422 1 97.94 185 ILE B C 1
ATOM 2884 O O . ILE B 1 185 ? -13.984 8.922 27.188 1 97.94 185 ILE B O 1
ATOM 2888 N N . GLU B 1 186 ? -14.414 7.32 28.641 1 95.81 186 GLU B N 1
ATOM 2889 C CA . GLU B 1 186 ? -14.32 8.195 29.797 1 95.81 186 GLU B CA 1
ATOM 2890 C C . GLU B 1 186 ? -12.867 8.406 30.219 1 95.81 186 GLU B C 1
ATOM 2892 O O . GLU B 1 186 ? -12.109 7.441 30.359 1 95.81 186 GLU B O 1
ATOM 2897 N N . GLN B 1 187 ? -12.477 9.734 30.359 1 94.44 187 GLN B N 1
ATOM 2898 C CA . GLN B 1 187 ? -11.094 10.07 30.688 1 94.44 187 GLN B CA 1
ATOM 2899 C C . GLN B 1 187 ? -10.984 10.547 32.125 1 94.44 187 GLN B C 1
ATOM 2901 O O . GLN B 1 187 ? -9.906 10.953 32.594 1 94.44 187 GLN B O 1
ATOM 2906 N N . GLU B 1 188 ? -11.43 10.039 33.188 1 83.56 188 GLU B N 1
ATOM 2907 C CA . GLU B 1 188 ? -11.398 10.562 34.562 1 83.56 188 GLU B CA 1
ATOM 2908 C C . GLU B 1 188 ? -10 11.055 34.938 1 83.56 188 GLU B C 1
ATOM 2910 O O . GLU B 1 188 ? -9 10.555 34.406 1 83.56 188 GLU B O 1
#

Sequence (376 aa):
MTTEFDKMTRGEWYDANFDSELIQKRMMAQDLCFDLNQLKPSREEERSAVLNQLFGQSFEGLVLLSPFICDYGKNITFGKNCFINSNCYFMDGAKIALGDNVFVGPSTGFYTANHPLDYKRRNEGLEKALPITIGDNVWFGANVNVMPGVTIGSGCVIASGSVVTHDIPVNSLAAGVPCQVVRKIEQEMTTEFDKMTRGEWYDANFDSELIQKRMMAQDLCFDLNQLKPSREEERSAVLNQLFGQSFEGLVLLSPFICDYGKNITFGKNCFINSNCYFMDGAKIALGDNVFVGPSTGFYTANHPLDYKRRNEGLEKALPITIGDNVWFGANVNVMPGVTIGSGCVIASGSVVTHDIPVNSLAAGVPCQVVRKIEQE

Solvent-accessible surface area (backbone atoms only — not comparable to full-atom values): 17614 Å² total; per-residue (Å²): 129,88,44,51,66,55,27,28,77,68,50,31,74,18,47,60,71,75,36,66,67,59,46,51,48,29,49,52,24,40,50,45,30,52,56,46,52,72,50,53,74,78,45,52,69,64,46,49,53,46,48,27,64,38,33,72,50,83,54,58,64,58,44,73,41,63,48,45,46,43,39,41,36,57,37,48,47,64,31,47,47,24,37,38,35,32,51,24,38,41,41,30,61,19,47,36,40,39,27,35,43,26,38,38,29,37,45,23,35,42,38,11,66,41,62,54,85,54,61,74,59,28,73,66,26,36,31,32,22,29,42,31,41,36,32,36,35,24,38,35,32,38,41,25,37,37,38,48,53,24,38,36,29,35,38,18,36,37,37,52,58,13,32,37,74,56,66,40,62,58,24,23,34,28,39,24,77,67,41,39,78,75,45,77,52,72,72,127,128,87,45,53,64,54,28,27,74,69,49,31,72,17,48,60,71,77,35,67,68,58,46,50,48,31,47,54,25,39,38,45,29,49,54,47,50,72,50,59,83,81,45,52,68,64,46,49,53,47,47,26,64,38,33,69,48,82,55,59,63,60,43,75,40,64,45,44,45,43,39,42,35,59,36,50,48,64,33,46,45,24,37,38,36,35,51,24,37,42,40,30,61,20,46,35,38,38,28,35,42,25,38,38,29,39,44,23,32,42,36,12,65,41,62,54,80,32,44,73,60,28,72,68,26,37,31,32,21,30,42,31,42,36,31,35,46,25,40,36,31,38,42,24,37,37,37,47,54,24,38,36,29,35,48,18,36,38,37,55,57,12,27,36,72,57,66,42,61,57,23,21,33,28,38,37,63,68,37,38,79,74,46,76,52,88,76,131

InterPro domains:
  IPR001451 Hexapeptide repeat [PF00132] (132-166)
  IPR001451 Hexapeptide repeat [PF14602] (79-105)
  IPR011004 Trimeric LpxA-like s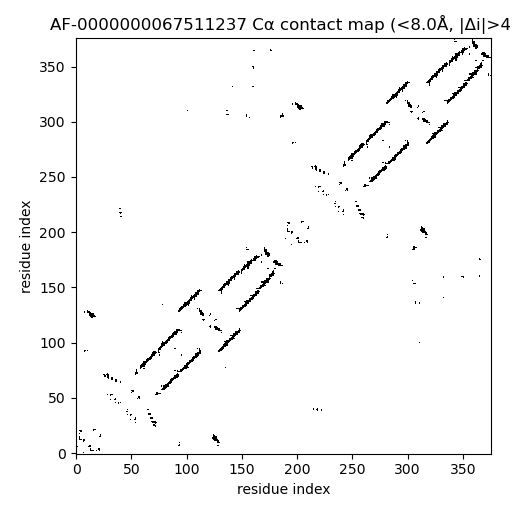uperfamily [SSF51161] (2-185)
  IPR024688 Maltose/galactoside acetyltransferase domain [PF12464] (7-57)
  IPR024688 Maltose/galactoside acetyltransferase domain [SM01266] (5-60)
  IPR039369 Galactoside O-acetyltransferase LacA-like [PTHR43017] (3-187)

Foldseek 3Di:
DQALLNCLAVQHKHQCPPRPVLVVQQVVLQVLLVVLQPDDLVPVVVNQVSLCVNQVHHEAQEAADPNEEERHNVLEEEHHNEYHDYLEYEDPSHHEYAYAQEYAEYNEYEHFWDADPPVVRRVSRIIGGAYEAEEHNEYEYANEYEYHNEYEADQEYEYHNEYDDYYHYHQFYWYDVPIDTPDGHDPD/DQALLNCLAVQHKGQCPPRPVLVVQQVVLQVLLVVLQVDDPVPPVVNQVSLCVQQVHDEAQEAADPNEEERHNVLEEEHHNEYHDYQEYEDPSHHEYAYAQEYAEENEYEHQWDADPDVVRRVSRIIGGAYEAEEACEYEYANEYEYHNEYEADQEYEYHNEYDDYYHYHQFYWYDVPIDTPDGHDDD

Organism: Streptococcus pyogenes serotype M1 (NCBI:txid301447)

Secondary structure (DSSP, 8-state):
---HHHHHHTT--EETTT-HHHHHHHHHHHHHHHHHHTS-TT-HHHHHHHHHHHHSS--TT-EEPSSEEESSSTTEEE-SS-EE-SSEEEE-SS-EEE-SS-EE-TT-EEE-EE--SSHHHHTTTEEEE--EEE-TT-EE-TT-EE-TT-EE-TT-EEPTT-EE-S-B-SSEEEEETTEEEEEEPP--/---HHHHHHTT--EETTT-HHHHHHHHHHHHHHHHHHHS-TT-HHHHHHHHHHHHSS--TT-EEPSSEEESSSTTEEE-SS-EE-TTEEEE-SS-EEE-SS-EE-TT-EEE-EE--SSHHHHTTTEEEE--EEE-SS-EE-TT-EEPTT-EE-TT-EEPTT-EE-S-B-SSEEEEETTEEEEEEPP--

Radius of gyration: 21.11 Å; Cα contacts (8 Å, |Δi|>4): 1031; chains: 2; bounding box: 45×69×55 Å

Nearest PDB structures (foldseek):
  5u2k-assembly1_A  TM=9.939E-01  e=4.176E-24  Staphylococcus aureus subsp. aureus COL
  4dcl-assembly1_A  TM=9.949E-01  e=8.678E-24  Staphylococcus aureus
  4egg-assembly1_A  TM=9.955E-01  e=4.382E-23  Staphylococcus aureus subsp. aureus COL
  3srt-assembly2_B  TM=9.737E-01  e=2.682E-18  Clostridioides difficile 630
  1kqa-assembly1_A  TM=9.273E-01  e=9.820E-16  Escherichia coli

pLDDT: mean 97.66, std 2.53, range [69.94, 98.94]